Protein AF-A0A453H1D4-F1 (afdb_monomer)

InterPro domains:
  IPR045167 Hobbit [PF10344] (11-194)
  IPR045167 Hobbit [PTHR15678] (5-194)

pLDDT: mean 73.65, std 18.77, range [29.73, 96.5]

Foldseek 3Di:
DDPDCLCVVVPVDFAWPDKDKAAWDKDWFFQPPLQKIKIKIFRIKMKTKGKDKDWDQPDDPVVCVVVPDDDDDDPDPTPIKIKMKIKIKMKGFQMWMWMFGPPDDPPPPPPDPDPPPDDDPPQPPPDPTIGTFWGGWMKMKMWMWMDIDDPVDRDDIDIDIDIDIPPTDTDDDPSRVSRVVSRVCCVVPPDDDD

Secondary structure (DSSP, 8-state):
----TTTTTTSS--EEEEEEEEES-EEEEEETTTTEEEEEE-SEEEEEEEEEEEEEETTSHHHHHHS-S----------EEEEEEEEEEEEEEEEEEEEE-TTS-TTS--S------S---S---SSTT-EE-B-SEEEEEEEEEEEE--TT--PPPPEEEEEE-TT--B---HHHHHHHHHHHHHHHHPPPP-

Solvent-accessible surface area (backbone atoms only — not comparable to full-atom values): 11496 Å² total; per-residue (Å²): 134,87,81,68,69,84,58,62,63,74,71,55,80,54,54,72,77,49,76,44,80,40,76,54,49,74,45,82,41,68,16,85,86,57,65,18,26,40,35,40,36,24,65,31,34,37,40,39,36,35,37,40,79,47,77,45,68,61,63,56,75,69,43,61,74,70,54,68,92,69,95,73,96,69,95,66,86,73,52,60,34,47,38,39,37,39,37,42,37,38,41,34,36,56,28,38,37,31,34,32,54,69,88,58,65,85,82,57,74,78,88,63,82,72,78,85,77,68,99,60,90,66,83,70,63,67,55,102,58,40,46,65,34,38,69,71,29,47,40,37,40,35,43,39,39,36,44,46,47,43,99,88,44,82,52,79,64,53,72,47,79,47,77,49,51,73,90,73,58,73,59,70,54,74,67,52,46,47,22,47,50,48,36,51,49,52,65,73,68,52,76,75,84,129

Mean predicted aligned error: 13.33 Å

Organism: Aegilops tauschii subsp. strangulata (NCBI:txid200361)

Sequence (194 aa):
AVKYGMFDDLDKGGNLHFMVNVVKPQFNLHSEDANGRFLLAAASGRVMARSFHSVVHVGKEMLEQALGTSSLHIPEPQPEMTWKKADLSVILKDVQAHVAPTDVDPGAGLQWLPRILGSSEKLKRTGALLERVFMPCQMYFRYTRHKGGTADLKVKPLKELRFNSPNITATMTSRQFQVMLDVLSNLLFARLPK

Nearest PDB structures (foldseek):
  6i7s-assembly1_G  TM=1.808E-01  e=2.551E-02  Homo sapiens
  8de6-assembly1_G  TM=2.843E-01  e=2.103E-01  Homo sapiens
  4c04-assembly1_A  TM=1.795E-01  e=9.686E+00  Mus musculus

Structure (mmCIF, N/CA/C/O backbone):
data_AF-A0A453H1D4-F1
#
_entry.id   AF-A0A453H1D4-F1
#
loop_
_atom_site.group_PDB
_atom_site.id
_atom_site.type_symbol
_atom_site.label_atom_id
_atom_site.label_alt_id
_atom_site.label_comp_id
_atom_site.label_asym_id
_atom_site.label_entity_id
_atom_site.label_seq_id
_atom_site.pdbx_PDB_ins_code
_atom_site.Cartn_x
_atom_site.Cartn_y
_atom_site.Cartn_z
_atom_site.occupancy
_atom_site.B_iso_or_equiv
_atom_site.auth_seq_id
_atom_site.auth_comp_id
_atom_site.auth_asym_id
_atom_site.auth_atom_id
_atom_site.pdbx_PDB_model_num
ATOM 1 N N . ALA A 1 1 ? 16.134 -14.528 14.933 1.00 32.34 1 ALA A N 1
ATOM 2 C CA . ALA A 1 1 ? 14.954 -14.374 14.056 1.00 32.34 1 ALA A CA 1
ATOM 3 C C . ALA A 1 1 ? 14.037 -13.318 14.660 1.00 32.34 1 ALA A C 1
ATOM 5 O O . ALA A 1 1 ? 13.503 -13.543 15.738 1.00 32.34 1 ALA A O 1
ATOM 6 N N . VAL A 1 2 ? 13.918 -12.142 14.039 1.00 29.73 2 VAL A N 1
ATOM 7 C CA . VAL A 1 2 ? 13.085 -11.058 14.580 1.00 29.73 2 VAL A CA 1
ATOM 8 C C . VAL A 1 2 ? 11.633 -11.311 14.169 1.00 29.73 2 VAL A C 1
ATOM 10 O O . VAL A 1 2 ? 11.234 -11.006 13.048 1.00 29.73 2 VAL A O 1
ATOM 13 N N . LYS A 1 3 ? 10.843 -11.910 15.070 1.00 38.50 3 LYS A N 1
ATOM 14 C CA . LYS A 1 3 ? 9.375 -11.870 15.010 1.00 38.50 3 LYS A CA 1
ATOM 15 C C . LYS A 1 3 ? 8.954 -10.424 15.291 1.00 38.50 3 LYS A C 1
ATOM 17 O O . LYS A 1 3 ? 8.650 -10.071 16.424 1.00 38.50 3 LYS A O 1
ATOM 22 N N . TYR A 1 4 ? 8.978 -9.556 14.281 1.00 40.81 4 TYR A N 1
ATOM 23 C CA . TYR A 1 4 ? 8.237 -8.302 14.386 1.00 40.81 4 TYR A CA 1
ATOM 24 C C . TYR A 1 4 ? 6.760 -8.667 14.563 1.00 40.81 4 TYR A C 1
ATOM 26 O O . TYR A 1 4 ? 6.244 -9.484 13.799 1.00 40.81 4 TYR A O 1
ATOM 34 N N . GLY A 1 5 ? 6.095 -8.085 15.567 1.00 43.94 5 GLY A N 1
ATOM 35 C CA . GLY A 1 5 ? 4.686 -8.296 15.943 1.00 43.94 5 GLY A CA 1
ATOM 36 C C . GLY A 1 5 ? 3.644 -7.911 14.879 1.00 43.94 5 GLY A C 1
ATOM 37 O O . GLY A 1 5 ? 2.537 -7.506 15.209 1.00 43.94 5 GLY A O 1
ATOM 38 N N . MET A 1 6 ? 3.990 -8.033 13.598 1.00 47.19 6 MET A N 1
ATOM 39 C CA . MET A 1 6 ? 3.170 -7.773 12.417 1.00 47.19 6 MET A CA 1
ATOM 40 C C . MET A 1 6 ? 1.984 -8.741 12.302 1.00 47.19 6 MET A C 1
ATOM 42 O O . MET A 1 6 ? 0.967 -8.385 11.714 1.00 47.19 6 MET A O 1
ATOM 46 N N . PHE A 1 7 ? 2.093 -9.933 12.901 1.00 45.78 7 PHE A N 1
ATOM 47 C CA . PHE A 1 7 ? 1.017 -10.930 12.950 1.00 45.78 7 PHE A CA 1
ATOM 48 C C . PHE A 1 7 ? 0.411 -11.127 14.343 1.00 45.78 7 PHE A C 1
ATOM 50 O O . PHE A 1 7 ? -0.659 -11.708 14.452 1.00 45.78 7 PHE A O 1
ATOM 57 N N . ASP A 1 8 ? 1.027 -10.595 15.396 1.00 47.50 8 ASP A N 1
ATOM 58 C CA . ASP A 1 8 ? 0.554 -10.806 16.772 1.00 47.50 8 ASP A CA 1
ATOM 59 C C . ASP A 1 8 ? -0.802 -10.119 17.025 1.00 47.50 8 ASP A C 1
ATOM 61 O O . ASP A 1 8 ? -1.616 -10.578 17.817 1.00 47.50 8 ASP A O 1
ATOM 65 N N . ASP A 1 9 ? -1.092 -9.038 16.291 1.00 50.53 9 ASP A N 1
ATOM 66 C CA . ASP A 1 9 ? -2.384 -8.345 16.343 1.00 50.53 9 ASP A CA 1
ATOM 67 C C . ASP A 1 9 ? -3.457 -8.975 15.421 1.00 50.53 9 ASP A C 1
ATOM 69 O O . ASP A 1 9 ? -4.637 -8.637 15.549 1.00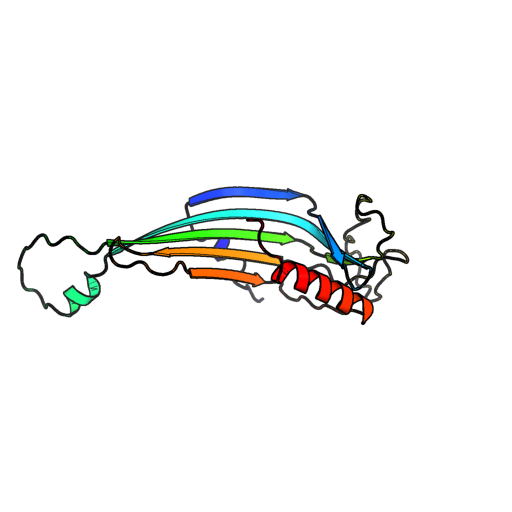 50.53 9 ASP A O 1
ATOM 73 N N . LEU A 1 10 ? -3.102 -9.904 14.518 1.00 50.97 10 LEU A N 1
ATOM 74 C CA . LEU A 1 10 ? -4.098 -10.678 13.755 1.00 50.97 10 LEU A CA 1
ATOM 75 C C . LEU A 1 10 ? -4.832 -11.681 14.647 1.00 50.97 10 LEU A C 1
ATOM 77 O O . LEU A 1 10 ? -6.000 -11.956 14.384 1.00 50.97 10 LEU A O 1
ATOM 81 N N . ASP A 1 11 ? -4.213 -12.140 15.727 1.00 50.88 11 ASP A N 1
ATOM 82 C CA . ASP A 1 11 ? -4.830 -13.091 16.657 1.00 50.88 11 ASP A CA 1
ATOM 83 C C . ASP A 1 11 ? -5.456 -12.409 17.882 1.00 50.88 11 ASP A C 1
ATOM 85 O O . ASP A 1 11 ? -6.160 -13.043 18.668 1.00 50.88 11 ASP A O 1
ATOM 89 N N . LYS A 1 12 ? -5.288 -11.087 18.028 1.00 60.50 12 LYS A N 1
ATOM 90 C CA . LYS A 1 12 ? -5.992 -10.321 19.061 1.00 60.50 12 LYS A CA 1
ATOM 91 C C . LYS A 1 12 ? -7.466 -10.215 18.696 1.00 60.50 12 LYS A C 1
ATOM 93 O O . LYS A 1 12 ? -7.842 -9.519 17.749 1.00 60.50 12 LYS A O 1
ATOM 98 N N . GLY A 1 13 ? -8.274 -10.961 19.447 1.00 69.38 13 GLY A N 1
ATOM 99 C CA . GLY A 1 13 ? -9.718 -11.068 19.290 1.00 69.38 13 GLY A CA 1
ATOM 100 C C . GLY A 1 13 ? -10.425 -9.719 19.182 1.00 69.38 13 GLY A C 1
ATOM 101 O O . GLY A 1 13 ? -9.950 -8.701 19.657 1.00 69.38 13 GLY A O 1
ATOM 102 N N . GLY A 1 14 ? -11.580 -9.720 18.537 1.00 77.38 14 GLY A N 1
ATOM 103 C CA . GLY A 1 14 ? -12.396 -8.553 18.226 1.00 77.38 14 GLY A CA 1
ATOM 104 C C . GLY A 1 14 ? -13.494 -8.999 17.270 1.00 77.38 14 GLY A C 1
ATOM 105 O O . GLY A 1 14 ? -13.372 -10.045 16.631 1.00 77.38 14 GLY A O 1
ATOM 106 N N . ASN A 1 15 ? -14.579 -8.240 17.166 1.00 89.06 15 ASN A N 1
ATOM 107 C CA . ASN A 1 15 ? -15.649 -8.592 16.244 1.00 89.06 15 ASN A CA 1
ATOM 108 C C . ASN A 1 15 ? -15.169 -8.337 14.803 1.00 89.06 15 ASN A C 1
ATOM 110 O O . ASN A 1 15 ? -14.887 -7.192 14.430 1.00 89.06 15 ASN A O 1
ATOM 114 N N . LEU A 1 16 ? -14.985 -9.415 14.035 1.00 90.06 16 LEU A N 1
ATOM 115 C CA . LEU A 1 16 ? -14.621 -9.366 12.621 1.00 90.06 16 LEU A CA 1
ATOM 116 C C . LEU A 1 16 ? -15.864 -8.999 11.811 1.00 90.06 16 LEU A C 1
ATOM 118 O O . LEU A 1 16 ? -16.810 -9.776 11.760 1.00 90.06 16 LEU A O 1
ATOM 122 N N . HIS A 1 17 ? -15.828 -7.848 11.145 1.00 93.38 17 HIS A N 1
ATOM 123 C CA . HIS A 1 17 ? -16.918 -7.418 10.264 1.00 93.38 17 HIS A CA 1
ATOM 124 C C . HIS A 1 17 ? -16.806 -8.085 8.904 1.00 93.38 17 HIS A C 1
ATOM 126 O O . HIS A 1 17 ? -17.765 -8.649 8.393 1.00 93.38 17 HIS A O 1
ATOM 132 N N . PHE A 1 18 ? -15.610 -8.033 8.318 1.00 94.44 18 PHE A N 1
ATOM 133 C CA . PHE A 1 18 ? -15.323 -8.707 7.062 1.00 94.44 18 PHE A CA 1
ATOM 134 C C . PHE A 1 18 ? -13.833 -8.983 6.896 1.00 94.44 18 PHE A C 1
ATOM 136 O O . PHE A 1 18 ? -12.966 -8.315 7.473 1.00 94.44 18 PHE A O 1
ATOM 143 N N . MET A 1 19 ? -13.552 -9.960 6.040 1.00 94.94 19 MET A N 1
ATOM 144 C CA . MET A 1 19 ? -12.223 -10.294 5.554 1.00 94.94 19 MET A CA 1
ATOM 145 C C . MET A 1 19 ? -12.312 -10.569 4.059 1.00 94.94 19 MET A C 1
ATOM 147 O O . MET A 1 19 ? -13.065 -11.440 3.632 1.00 94.94 19 MET A O 1
ATOM 151 N N . VAL A 1 20 ? -11.533 -9.837 3.271 1.00 96.50 20 VAL A N 1
ATOM 152 C CA . VAL A 1 20 ? -11.518 -9.953 1.813 1.00 96.50 20 VAL A CA 1
ATOM 153 C C . VAL A 1 20 ? -10.106 -10.290 1.365 1.00 96.50 20 VAL A C 1
ATOM 155 O O . VAL A 1 20 ? -9.155 -9.579 1.693 1.00 96.50 20 VAL A O 1
ATOM 158 N N . ASN A 1 21 ? -9.961 -11.375 0.608 1.00 95.62 21 ASN A N 1
ATOM 159 C CA . ASN A 1 21 ? -8.720 -11.656 -0.103 1.00 95.62 21 ASN A CA 1
ATOM 160 C C . ASN A 1 21 ? -8.735 -10.888 -1.427 1.00 95.62 21 ASN A C 1
ATOM 162 O O . ASN A 1 21 ? -9.713 -10.938 -2.168 1.00 95.62 21 ASN A O 1
ATOM 166 N N . VAL A 1 22 ? -7.645 -10.189 -1.719 1.00 91.81 22 VAL A N 1
ATOM 167 C CA . VAL A 1 22 ? -7.486 -9.392 -2.934 1.00 91.81 22 VAL A CA 1
ATOM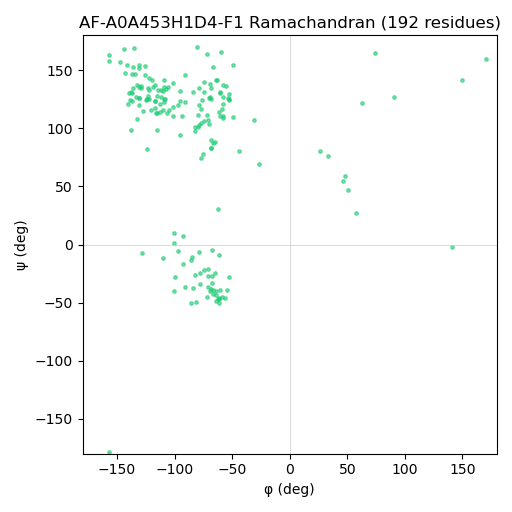 168 C C . VAL A 1 22 ? -6.482 -10.095 -3.834 1.00 91.81 22 VAL A C 1
ATOM 170 O O . VAL A 1 22 ? -5.349 -10.366 -3.431 1.00 91.81 22 VAL A O 1
ATOM 173 N N . VAL A 1 23 ? -6.897 -10.419 -5.053 1.00 89.25 23 VAL A N 1
ATOM 174 C CA . VAL A 1 23 ? -6.052 -11.121 -6.022 1.00 89.25 23 VAL A CA 1
ATOM 175 C C . VAL A 1 23 ? -5.399 -10.094 -6.931 1.00 89.25 23 VAL A C 1
ATOM 177 O O . VAL A 1 23 ? -6.098 -9.320 -7.574 1.00 89.25 23 VAL A O 1
ATOM 180 N N . LYS A 1 24 ? -4.062 -10.109 -6.987 1.00 87.56 24 LYS A N 1
ATOM 181 C CA . LYS A 1 24 ? -3.254 -9.274 -7.889 1.00 87.56 24 LYS A CA 1
ATOM 182 C C . LYS A 1 24 ? -3.682 -7.790 -7.918 1.00 87.56 24 LYS A C 1
ATOM 184 O O . LYS A 1 24 ? -3.980 -7.283 -9.001 1.00 87.56 24 LYS A O 1
ATOM 189 N N . PRO A 1 25 ? -3.750 -7.092 -6.763 1.00 89.75 25 PRO A N 1
ATOM 190 C CA . PRO A 1 25 ? -4.095 -5.674 -6.753 1.00 89.75 25 PRO A CA 1
ATOM 191 C C . PRO A 1 25 ? -3.043 -4.854 -7.502 1.00 89.75 25 PRO A C 1
ATOM 193 O O . PRO A 1 25 ? -1.843 -5.124 -7.387 1.00 89.75 25 PRO A O 1
ATOM 196 N N . GLN A 1 26 ? -3.508 -3.848 -8.240 1.00 88.19 26 GLN A N 1
ATOM 197 C CA . GLN A 1 26 ? -2.681 -2.944 -9.034 1.00 88.19 26 GLN A CA 1
ATOM 198 C C . GLN A 1 26 ? -3.171 -1.512 -8.842 1.00 88.19 26 GLN A C 1
ATOM 200 O O . GLN A 1 26 ? -4.371 -1.246 -8.894 1.00 88.19 26 GLN A O 1
ATOM 205 N N . PHE A 1 27 ? -2.231 -0.602 -8.635 1.00 88.31 27 PHE A N 1
ATOM 206 C CA . PHE A 1 27 ? -2.463 0.824 -8.496 1.00 88.31 27 PHE A CA 1
ATOM 207 C C . PHE A 1 27 ? -1.605 1.539 -9.532 1.00 88.31 27 PHE A C 1
ATOM 209 O O . PHE A 1 27 ? -0.391 1.338 -9.592 1.00 88.31 27 PHE A O 1
ATOM 216 N N . ASN A 1 28 ? -2.252 2.360 -10.351 1.00 88.44 28 ASN A N 1
ATOM 217 C CA . ASN A 1 28 ? -1.608 3.175 -11.367 1.00 88.44 28 ASN A CA 1
ATOM 218 C C . ASN A 1 28 ? -1.826 4.636 -10.993 1.00 88.44 28 ASN A C 1
ATOM 220 O O . ASN A 1 28 ? -2.963 5.103 -10.954 1.00 88.44 28 ASN A O 1
ATOM 224 N N . LEU A 1 29 ? -0.741 5.320 -10.656 1.00 89.12 29 LEU A N 1
ATOM 225 C CA . LEU A 1 29 ? -0.765 6.685 -10.161 1.00 89.12 29 LEU A CA 1
ATOM 226 C C . LEU A 1 29 ? -0.043 7.565 -11.173 1.00 89.12 29 LEU A C 1
ATOM 228 O O . LEU A 1 29 ? 1.156 7.412 -11.398 1.00 89.12 29 LEU A O 1
ATOM 232 N N . HIS A 1 30 ? -0.787 8.451 -11.823 1.00 89.31 30 HIS A N 1
ATOM 233 C CA . HIS A 1 30 ? -0.221 9.408 -12.762 1.00 89.31 30 HIS A CA 1
ATOM 234 C C . HIS A 1 30 ? 0.408 10.576 -11.998 1.00 89.31 30 HIS A C 1
ATOM 236 O O . HIS A 1 30 ? -0.180 11.083 -11.046 1.00 89.31 30 HIS A O 1
ATOM 242 N N . SER A 1 31 ? 1.611 10.960 -12.410 1.00 89.00 31 SER A N 1
ATOM 243 C CA . SER A 1 31 ? 2.269 12.191 -11.989 1.00 89.00 31 SER A CA 1
ATOM 244 C C . SER A 1 31 ? 1.901 13.292 -12.975 1.00 89.00 31 SER A C 1
ATOM 246 O O . SER A 1 31 ? 2.146 13.131 -14.175 1.00 89.00 31 SER A O 1
ATOM 248 N N . GLU A 1 32 ? 1.312 14.368 -12.461 1.00 83.56 32 GLU A N 1
ATOM 249 C CA . GLU A 1 32 ? 0.888 15.527 -13.248 1.00 83.56 32 GLU A CA 1
ATOM 250 C C . GLU A 1 32 ? 2.113 16.328 -13.711 1.00 83.56 32 GLU A C 1
ATOM 252 O O . GLU A 1 32 ? 2.235 16.639 -14.895 1.00 83.56 32 GLU A O 1
ATOM 257 N N . ASP A 1 33 ? 3.074 16.566 -12.811 1.00 85.75 33 ASP A N 1
ATOM 258 C CA . ASP A 1 33 ? 4.198 17.474 -13.065 1.00 85.75 33 ASP A CA 1
ATOM 259 C C . ASP A 1 33 ? 5.427 16.770 -13.660 1.00 85.75 33 ASP A C 1
ATOM 261 O O . ASP A 1 33 ? 6.131 17.317 -14.514 1.00 85.75 33 ASP A O 1
ATOM 265 N N . ALA A 1 34 ? 5.716 15.534 -13.240 1.00 85.88 34 ALA A N 1
ATOM 266 C CA . ALA A 1 34 ? 6.941 14.830 -13.635 1.00 85.88 34 ALA A CA 1
ATOM 267 C C . ALA A 1 34 ? 6.780 13.948 -14.889 1.00 85.88 34 ALA A C 1
ATOM 269 O O . ALA A 1 34 ? 7.708 13.212 -15.241 1.00 85.88 34 ALA A O 1
ATOM 270 N N . ASN A 1 35 ? 5.631 14.019 -15.577 1.00 84.44 35 ASN A N 1
ATOM 271 C CA . ASN A 1 35 ? 5.349 13.302 -16.828 1.00 84.44 35 ASN A CA 1
ATOM 272 C C . ASN A 1 35 ? 5.714 11.809 -16.749 1.00 84.44 35 ASN A C 1
ATOM 274 O O . ASN A 1 35 ? 6.545 11.273 -17.498 1.00 84.44 35 ASN A O 1
ATOM 278 N N . GLY A 1 36 ? 5.095 11.120 -15.794 1.00 88.44 36 GLY A N 1
ATOM 279 C CA . GLY A 1 36 ? 5.306 9.698 -15.569 1.00 88.44 36 GLY A CA 1
ATOM 280 C C . GLY A 1 36 ? 4.145 9.035 -14.846 1.00 88.44 36 GLY A C 1
ATOM 281 O O . GLY A 1 36 ? 3.124 9.650 -14.529 1.00 88.44 36 GLY A O 1
ATOM 282 N N . ARG A 1 37 ? 4.303 7.740 -14.598 1.00 88.31 37 ARG A N 1
ATOM 283 C CA . ARG A 1 37 ? 3.373 6.932 -13.814 1.00 88.31 37 ARG A CA 1
ATOM 284 C C . ARG A 1 37 ? 4.145 6.168 -12.756 1.00 88.31 37 ARG A C 1
ATOM 286 O O . ARG A 1 37 ? 5.169 5.557 -13.058 1.00 88.31 37 ARG A O 1
ATOM 293 N N . PHE A 1 38 ? 3.631 6.171 -11.537 1.00 90.19 38 PHE A N 1
ATOM 294 C CA . PHE A 1 38 ? 4.052 5.279 -10.473 1.00 90.19 38 PHE A CA 1
ATOM 295 C C . PHE A 1 38 ? 3.092 4.090 -10.414 1.00 90.19 38 PHE A C 1
ATOM 297 O O . PHE A 1 38 ? 1.884 4.241 -10.227 1.00 90.19 38 PHE A O 1
ATOM 304 N N . LEU A 1 39 ? 3.634 2.895 -10.602 1.00 89.25 39 LEU A N 1
ATOM 305 C CA . LEU A 1 39 ? 2.893 1.643 -10.632 1.00 89.25 39 LEU A CA 1
ATOM 306 C C . LEU A 1 39 ? 3.214 0.861 -9.366 1.00 89.25 39 LEU A C 1
ATOM 308 O O . LEU A 1 39 ? 4.384 0.585 -9.110 1.00 89.25 39 LEU A O 1
ATOM 312 N N . LEU A 1 40 ? 2.196 0.464 -8.608 1.00 89.94 40 LEU A N 1
ATOM 313 C CA . LEU A 1 40 ? 2.329 -0.385 -7.424 1.00 89.94 40 LEU A CA 1
ATOM 314 C C . LEU A 1 40 ? 1.461 -1.627 -7.600 1.00 89.94 40 LEU A C 1
ATOM 316 O O . LEU A 1 40 ? 0.264 -1.519 -7.854 1.00 89.94 40 LEU A O 1
ATOM 320 N N . ALA A 1 41 ? 2.035 -2.810 -7.430 1.00 90.25 41 ALA A N 1
ATOM 321 C CA . ALA A 1 41 ? 1.288 -4.059 -7.525 1.00 90.25 41 ALA A CA 1
ATOM 322 C C . ALA A 1 41 ? 1.745 -5.064 -6.478 1.00 90.25 41 ALA A C 1
ATOM 324 O O . ALA A 1 41 ? 2.889 -5.022 -6.032 1.00 90.25 41 ALA A O 1
ATOM 325 N N . ALA A 1 42 ? 0.858 -5.985 -6.109 1.00 90.88 42 ALA A N 1
ATOM 326 C CA . ALA A 1 42 ? 1.161 -7.075 -5.186 1.00 90.88 42 ALA A CA 1
ATOM 327 C C . ALA A 1 42 ? 0.701 -8.416 -5.762 1.00 90.88 42 ALA A C 1
ATOM 329 O O . ALA A 1 42 ? -0.237 -8.467 -6.559 1.00 90.88 42 ALA A O 1
ATOM 330 N N . ALA A 1 43 ? 1.328 -9.519 -5.350 1.00 88.81 43 ALA A N 1
ATOM 331 C CA . ALA A 1 43 ? 0.925 -10.853 -5.806 1.00 88.81 43 ALA A CA 1
ATOM 332 C C . ALA A 1 43 ? -0.446 -11.230 -5.239 1.00 88.81 43 ALA A C 1
ATOM 334 O O . ALA A 1 43 ? -1.285 -11.835 -5.910 1.00 88.81 43 ALA A O 1
ATOM 335 N N . SER A 1 44 ? -0.674 -10.847 -3.988 1.00 89.56 44 SER A N 1
ATOM 336 C CA . SER A 1 44 ? -1.936 -11.017 -3.284 1.00 89.56 44 SER A CA 1
ATOM 337 C C . SER A 1 44 ? -2.037 -10.018 -2.142 1.00 89.56 44 SER A C 1
ATOM 339 O O . SER A 1 44 ? -1.039 -9.442 -1.699 1.00 89.56 44 SER A O 1
ATOM 341 N N . GLY A 1 45 ? -3.252 -9.836 -1.650 1.00 93.19 45 GLY A N 1
ATOM 342 C CA . GLY A 1 45 ? -3.520 -9.048 -0.469 1.00 93.19 45 GLY A CA 1
ATOM 343 C C . GLY A 1 45 ? -4.646 -9.619 0.375 1.00 93.19 45 GLY A C 1
ATOM 344 O O . GLY A 1 45 ? -5.392 -10.504 -0.047 1.00 93.19 45 GLY A O 1
ATOM 345 N N . ARG A 1 46 ? -4.777 -9.081 1.582 1.00 95.50 46 ARG A N 1
ATOM 346 C CA . ARG A 1 46 ? -5.897 -9.328 2.484 1.00 95.50 46 ARG A CA 1
ATOM 347 C C . ARG A 1 46 ? -6.291 -8.026 3.159 1.00 95.50 46 ARG A C 1
ATOM 349 O O . ARG A 1 46 ? -5.432 -7.346 3.712 1.00 95.50 46 ARG A O 1
ATOM 356 N N . VAL A 1 47 ? -7.581 -7.717 3.130 1.00 95.56 47 VAL A N 1
ATOM 357 C CA . VAL A 1 47 ? -8.193 -6.576 3.813 1.00 95.56 47 VAL A CA 1
ATOM 358 C C . VAL A 1 47 ? -9.077 -7.107 4.931 1.00 95.56 47 VAL A C 1
ATOM 360 O O . VAL A 1 47 ? -9.849 -8.042 4.720 1.00 95.56 47 VAL A O 1
ATOM 363 N N . MET A 1 48 ? -8.965 -6.529 6.120 1.00 94.94 48 MET A N 1
ATOM 364 C CA . MET A 1 48 ? -9.717 -6.946 7.300 1.00 94.94 48 MET A CA 1
ATOM 365 C C . MET A 1 48 ? -10.245 -5.742 8.059 1.00 94.94 48 MET A C 1
ATOM 367 O O . MET A 1 48 ? -9.477 -4.841 8.397 1.00 94.94 48 MET A O 1
ATOM 371 N N . ALA A 1 49 ? -11.535 -5.777 8.384 1.00 94.00 49 ALA A N 1
ATOM 372 C CA . ALA A 1 49 ? -12.174 -4.803 9.256 1.00 94.00 49 ALA A CA 1
ATOM 373 C C . ALA A 1 49 ? -12.595 -5.459 10.572 1.00 94.00 49 ALA A C 1
ATOM 375 O O . ALA A 1 49 ? -13.303 -6.471 10.584 1.00 94.00 49 ALA A O 1
ATOM 376 N N . ARG A 1 50 ? -12.171 -4.872 11.690 1.00 92.50 50 ARG A N 1
ATOM 377 C CA . ARG A 1 50 ? -12.466 -5.345 13.045 1.00 92.50 50 ARG A CA 1
ATOM 378 C C . ARG A 1 50 ? -12.964 -4.210 13.921 1.00 92.50 50 ARG A C 1
ATOM 380 O O . ARG A 1 50 ? -12.574 -3.056 13.751 1.00 92.50 50 ARG A O 1
ATOM 387 N N . SER A 1 51 ? -13.783 -4.548 14.906 1.00 90.19 51 SER A N 1
ATOM 388 C CA . SER A 1 51 ? -14.088 -3.647 16.012 1.00 90.19 51 SER A CA 1
ATOM 389 C C . SER A 1 51 ? -13.821 -4.300 17.353 1.00 90.19 51 SER A C 1
ATOM 391 O O . SER A 1 51 ? -14.088 -5.482 17.550 1.00 90.19 51 SER A O 1
ATOM 393 N N . PHE A 1 52 ? -13.376 -3.491 18.298 1.00 87.00 52 PHE A N 1
ATOM 394 C CA . PHE A 1 52 ? -13.134 -3.874 19.674 1.00 87.00 52 PHE A CA 1
ATOM 395 C C . PHE A 1 52 ? -13.989 -2.964 20.548 1.00 87.00 52 PHE A C 1
ATOM 397 O O . PHE A 1 52 ? -14.032 -1.747 20.334 1.00 87.00 52 PHE A O 1
ATOM 404 N N . HIS A 1 53 ? -14.685 -3.559 21.505 1.00 82.31 53 HIS A N 1
ATOM 405 C CA . HIS A 1 53 ? -15.545 -2.855 22.441 1.00 82.31 53 HIS A CA 1
ATOM 406 C C . HIS A 1 53 ? -15.089 -3.207 23.850 1.00 82.31 53 HIS A C 1
ATOM 408 O O . HIS A 1 53 ? -14.958 -4.384 24.173 1.00 82.31 53 HIS A O 1
ATOM 414 N N . SER A 1 54 ? -14.799 -2.187 24.648 1.00 71.94 54 SER A N 1
ATOM 415 C CA . SER A 1 54 ? -14.463 -2.326 26.059 1.00 71.94 54 SER A CA 1
ATOM 416 C C . SER A 1 54 ? -15.273 -1.310 26.851 1.00 71.94 54 SER A C 1
ATOM 418 O O . SER A 1 54 ? -15.416 -0.165 26.415 1.00 71.94 54 SER A O 1
ATOM 420 N N . VAL A 1 55 ? -15.813 -1.728 27.990 1.00 66.75 55 VAL A N 1
ATOM 421 C CA . VAL A 1 55 ? -16.479 -0.850 28.954 1.00 66.75 55 VAL A CA 1
ATOM 422 C C . VAL A 1 55 ? -15.529 -0.711 30.135 1.00 66.75 55 VAL A C 1
ATOM 424 O O . VAL A 1 55 ? -15.223 -1.691 30.810 1.00 66.75 55 VAL A O 1
ATOM 427 N N . VAL A 1 56 ? -15.006 0.494 30.337 1.00 63.72 56 VAL A N 1
ATOM 428 C CA . VAL A 1 56 ? -14.123 0.820 31.457 1.00 63.72 56 VAL A CA 1
ATOM 429 C C . VAL A 1 56 ? -14.961 1.541 32.500 1.00 63.72 56 VAL A C 1
ATOM 431 O O . VAL A 1 56 ? -15.501 2.610 32.228 1.00 63.72 56 VAL A O 1
ATOM 434 N N . HIS A 1 57 ? -15.066 0.965 33.692 1.00 60.84 57 HIS A N 1
ATOM 435 C CA . HIS A 1 57 ? -15.743 1.602 34.816 1.00 60.84 57 HIS A CA 1
ATOM 436 C C . HIS A 1 57 ? -14.749 2.565 35.469 1.00 60.84 57 HIS A C 1
ATOM 438 O O . HIS A 1 57 ? -13.830 2.141 36.174 1.00 60.84 57 HIS A O 1
ATOM 444 N N . VAL A 1 58 ? -14.878 3.860 35.182 1.00 59.09 58 VAL A N 1
ATOM 445 C CA . VAL A 1 58 ? -14.013 4.885 35.772 1.00 59.09 58 VAL A CA 1
ATOM 446 C C . VAL A 1 58 ? -14.534 5.147 37.180 1.00 59.09 58 VAL A C 1
ATOM 448 O O . VAL A 1 58 ? -15.555 5.803 37.346 1.00 59.09 58 VAL A O 1
ATOM 451 N N . GLY A 1 59 ? -13.854 4.609 38.194 1.00 56.28 59 GLY A N 1
ATOM 452 C CA . GLY A 1 59 ? -14.156 4.946 39.589 1.00 56.28 59 GLY A CA 1
ATOM 453 C C . GLY A 1 59 ? -14.099 3.815 40.610 1.00 56.28 59 GLY A C 1
ATOM 454 O O . GLY A 1 59 ? -14.273 4.104 41.783 1.00 56.28 59 GLY A O 1
ATOM 455 N N . LYS A 1 60 ? -13.831 2.556 40.240 1.00 50.06 60 LYS A N 1
ATOM 456 C CA . LYS A 1 60 ? -13.713 1.488 41.252 1.00 50.06 60 LYS A CA 1
ATOM 457 C C . LYS A 1 60 ? -12.300 1.388 41.840 1.00 50.06 60 LYS A C 1
ATOM 459 O O . LYS A 1 60 ? -12.128 1.479 43.046 1.00 50.06 60 LYS A O 1
ATOM 464 N N . GLU A 1 61 ? -11.274 1.321 40.994 1.00 51.91 61 GLU A N 1
ATOM 465 C CA . GLU A 1 61 ? -9.903 1.028 41.449 1.00 51.91 61 GLU A CA 1
ATOM 466 C C . GLU A 1 61 ? -9.249 2.177 42.238 1.00 51.91 61 GLU A C 1
ATOM 468 O O . GLU A 1 61 ? -8.548 1.933 43.217 1.00 51.91 61 GLU A O 1
ATOM 473 N N . MET A 1 62 ? -9.514 3.436 41.865 1.00 47.38 62 MET A N 1
ATOM 474 C CA . MET A 1 62 ? -8.968 4.602 42.580 1.00 47.38 62 MET A CA 1
ATOM 475 C C . MET A 1 62 ? -9.768 4.977 43.830 1.00 47.38 62 MET A C 1
ATOM 477 O O . MET A 1 62 ? -9.209 5.551 44.760 1.00 47.38 62 MET A O 1
ATOM 481 N N . LEU A 1 63 ? -11.060 4.639 43.873 1.00 49.53 63 LEU A N 1
ATOM 482 C CA . LEU A 1 63 ? -11.920 4.927 45.017 1.00 49.53 63 LEU A CA 1
ATOM 483 C C . LEU A 1 63 ? -11.779 3.845 46.102 1.00 49.53 63 LEU A C 1
ATOM 485 O O . LEU A 1 63 ? -11.718 4.180 47.280 1.00 49.53 63 LEU A O 1
ATOM 489 N N . GLU A 1 64 ? -11.617 2.569 45.728 1.00 53.03 64 GLU A N 1
ATOM 490 C CA . GLU A 1 64 ? -11.358 1.470 46.674 1.00 53.03 64 GLU A CA 1
ATOM 491 C C . GLU A 1 64 ? -9.980 1.579 47.350 1.00 53.03 64 GLU A C 1
ATOM 493 O O . GLU A 1 64 ? -9.858 1.251 48.530 1.00 53.03 64 GLU A O 1
ATOM 498 N N . GLN A 1 65 ? -8.958 2.100 46.654 1.00 50.81 65 GLN A N 1
ATOM 499 C CA . GLN A 1 65 ? -7.648 2.388 47.261 1.00 50.81 65 GLN A CA 1
ATOM 500 C C . GLN A 1 65 ? -7.645 3.638 48.160 1.00 50.81 65 GLN A C 1
ATOM 502 O O . GLN A 1 65 ? -6.779 3.744 49.027 1.00 50.81 65 GLN A O 1
ATOM 507 N N . ALA A 1 66 ? -8.596 4.565 47.991 1.00 47.19 66 ALA A N 1
ATOM 508 C CA . ALA A 1 66 ? -8.661 5.818 48.752 1.00 47.19 66 ALA A CA 1
ATOM 509 C C . ALA A 1 66 ? -9.666 5.800 49.923 1.00 47.19 66 ALA A C 1
ATOM 511 O O . ALA A 1 66 ? -9.456 6.515 50.900 1.00 47.19 66 ALA A O 1
ATOM 512 N N . LEU A 1 67 ? -10.742 5.003 49.855 1.00 52.41 67 LEU A N 1
ATOM 513 C CA . LEU A 1 67 ? -11.854 5.031 50.825 1.00 52.41 67 LEU A CA 1
ATOM 514 C C . LEU A 1 67 ? -11.838 3.939 51.901 1.00 52.41 67 LEU A C 1
ATOM 516 O O . LEU A 1 67 ? -12.836 3.817 52.603 1.00 52.41 67 LEU A O 1
ATOM 520 N N . GLY A 1 68 ? -10.754 3.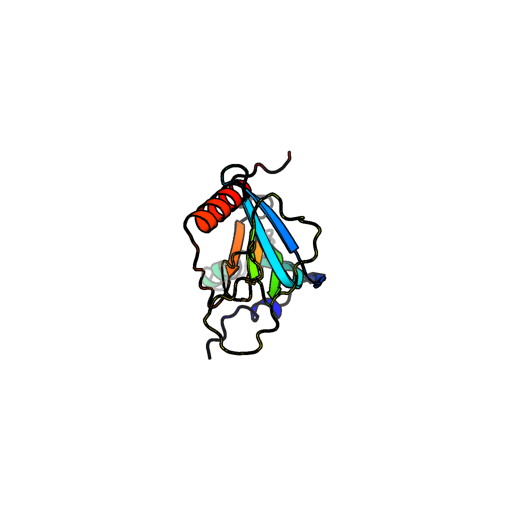165 52.044 1.00 48.75 68 GLY A N 1
ATOM 521 C CA . GLY A 1 68 ? -10.513 2.257 53.179 1.00 48.75 68 GLY A CA 1
ATOM 522 C C . GLY A 1 68 ? -11.778 1.745 53.883 1.00 48.75 68 GLY A C 1
ATOM 523 O O . GLY A 1 68 ? -12.176 2.304 54.898 1.00 48.75 68 GLY A O 1
ATOM 524 N N . THR A 1 69 ? -12.433 0.727 53.314 1.00 51.16 69 THR A N 1
ATOM 525 C CA . THR A 1 69 ? -13.555 -0.026 53.917 1.00 51.16 69 THR A CA 1
ATOM 526 C C . THR A 1 69 ? -14.489 0.793 54.822 1.00 51.16 69 THR A C 1
ATOM 528 O O . THR A 1 69 ? -14.457 0.655 56.043 1.00 51.16 69 THR A O 1
ATOM 531 N N . SER A 1 70 ? -15.374 1.609 54.253 1.00 44.78 70 SER A N 1
ATOM 532 C CA . SER A 1 70 ? -16.548 2.076 54.998 1.00 44.78 70 SER A CA 1
ATOM 533 C C . SER A 1 70 ? -17.789 2.119 54.110 1.00 44.78 70 SER A C 1
ATOM 535 O O . SER A 1 70 ? -17.835 2.730 53.047 1.00 44.78 70 SER A O 1
ATOM 537 N N . SER A 1 71 ? -18.784 1.350 54.541 1.00 48.81 71 SER A N 1
ATOM 538 C CA . SER A 1 71 ? -20.037 1.058 53.859 1.00 48.81 71 SER A CA 1
ATOM 539 C C . SER A 1 71 ? -20.992 2.250 53.896 1.00 48.81 71 SER A C 1
ATOM 541 O O . SER A 1 71 ? -21.633 2.492 54.918 1.00 48.81 71 SER A O 1
ATOM 543 N N . LEU A 1 72 ? -21.153 2.942 52.769 1.00 43.94 72 LEU A N 1
ATOM 544 C CA . LEU A 1 72 ? -22.294 3.820 52.513 1.00 43.94 72 LEU A CA 1
ATOM 545 C C . LEU A 1 72 ? -22.848 3.513 51.118 1.00 43.94 72 LEU A C 1
ATOM 547 O O . LEU A 1 72 ? -22.228 3.804 50.100 1.00 43.94 72 LEU A O 1
ATOM 551 N N . HIS A 1 73 ? -24.017 2.871 51.087 1.00 46.94 73 HIS A N 1
ATOM 552 C CA . HIS A 1 73 ? -24.768 2.603 49.864 1.00 46.94 73 HIS A CA 1
ATOM 553 C C . HIS A 1 73 ? -25.522 3.870 49.442 1.00 46.94 73 HIS A C 1
ATOM 555 O O . HIS A 1 73 ? -26.591 4.169 49.971 1.00 46.94 73 HIS A O 1
ATOM 561 N N . ILE A 1 74 ? -24.981 4.583 48.457 1.00 46.06 74 ILE A N 1
ATOM 562 C CA . ILE A 1 74 ? -25.728 5.523 47.614 1.00 46.06 74 ILE A CA 1
ATOM 563 C C . ILE A 1 74 ? -25.640 4.965 46.185 1.00 46.06 74 ILE A C 1
ATOM 565 O O . ILE A 1 74 ? -24.528 4.723 45.714 1.00 46.06 74 ILE A O 1
ATOM 569 N N . PRO A 1 75 ? -26.757 4.701 45.482 1.00 46.19 75 PRO A N 1
ATOM 570 C CA . PRO A 1 75 ? -26.714 4.300 44.081 1.00 46.19 75 PRO A CA 1
ATOM 571 C C . PRO A 1 75 ? -26.455 5.539 43.212 1.00 46.19 75 PRO A C 1
ATOM 573 O O . PRO A 1 75 ? -27.365 6.073 42.584 1.00 46.19 75 PRO A O 1
ATOM 576 N N . GLU A 1 76 ? -25.217 6.034 43.207 1.00 50.12 76 GLU A N 1
ATOM 577 C CA . GLU A 1 76 ? -24.784 7.010 42.206 1.00 50.12 76 GLU A CA 1
ATOM 578 C C . GLU A 1 76 ? -24.576 6.312 40.851 1.00 50.12 76 GLU A C 1
ATOM 580 O O . GLU A 1 76 ? -24.066 5.185 40.810 1.00 50.12 76 GLU A O 1
ATOM 585 N N . PRO A 1 77 ? -24.970 6.943 39.727 1.00 55.09 77 PRO A N 1
ATOM 586 C CA . PRO A 1 77 ? -24.709 6.410 38.398 1.00 55.09 77 PRO A CA 1
ATOM 587 C C . PRO A 1 77 ? -23.195 6.299 38.198 1.00 55.09 77 PRO A C 1
ATOM 589 O O . PRO A 1 77 ? -22.483 7.298 38.117 1.00 55.09 77 PRO A O 1
ATOM 592 N N . GLN A 1 78 ? -22.699 5.064 38.146 1.00 53.97 78 GLN A N 1
ATOM 593 C CA . GLN A 1 78 ? -21.284 4.787 37.937 1.00 53.97 78 GLN A CA 1
ATOM 594 C C . GLN A 1 78 ? -20.846 5.366 36.581 1.00 53.97 78 GLN A C 1
ATOM 596 O O . GLN A 1 78 ? -21.517 5.113 35.575 1.00 53.97 78 GLN A O 1
ATOM 601 N N . PRO A 1 79 ? -19.733 6.119 36.504 1.00 58.62 79 PRO A N 1
ATOM 602 C CA . PRO A 1 79 ? -19.222 6.613 35.233 1.00 58.62 79 PRO A CA 1
ATOM 603 C C . PRO A 1 79 ? -18.690 5.450 34.378 1.00 58.62 79 PRO A C 1
ATOM 605 O O . PRO A 1 79 ? -17.519 5.068 34.437 1.00 58.62 79 PRO A O 1
ATOM 608 N N . GLU A 1 80 ? -19.558 4.857 33.562 1.00 61.69 80 GLU A N 1
ATOM 609 C CA . GLU A 1 80 ? -19.168 3.869 32.559 1.00 61.69 80 GLU A CA 1
ATOM 610 C C . GLU A 1 80 ? -18.601 4.572 31.323 1.00 61.69 80 GLU A C 1
ATOM 612 O O . GLU A 1 80 ? -19.318 5.214 30.553 1.00 61.69 80 GLU A O 1
ATOM 617 N N . MET A 1 81 ? -17.301 4.423 31.077 1.00 63.31 81 MET A N 1
ATOM 618 C CA . MET A 1 81 ? -16.690 4.877 29.837 1.00 63.31 81 MET A CA 1
ATOM 619 C C . MET A 1 81 ? -16.655 3.742 28.817 1.00 63.31 81 MET A C 1
ATOM 621 O O . MET A 1 81 ? -15.880 2.792 28.907 1.00 63.31 81 MET A O 1
ATOM 625 N N . THR A 1 82 ? -17.461 3.880 27.769 1.00 69.06 82 THR A N 1
ATOM 626 C CA . THR A 1 82 ? -17.396 2.988 26.612 1.00 69.06 82 THR A CA 1
ATOM 627 C C . THR A 1 82 ? -16.231 3.373 25.696 1.00 69.06 82 THR A C 1
ATOM 629 O O . THR A 1 82 ? -16.211 4.459 25.111 1.00 69.06 82 THR A O 1
ATOM 632 N N . TRP A 1 83 ? -15.292 2.450 25.489 1.00 70.69 83 TRP A N 1
ATOM 633 C CA . TRP A 1 83 ? -14.209 2.555 24.515 1.00 70.69 83 TRP A CA 1
ATOM 634 C C . TRP A 1 83 ? -14.484 1.657 23.30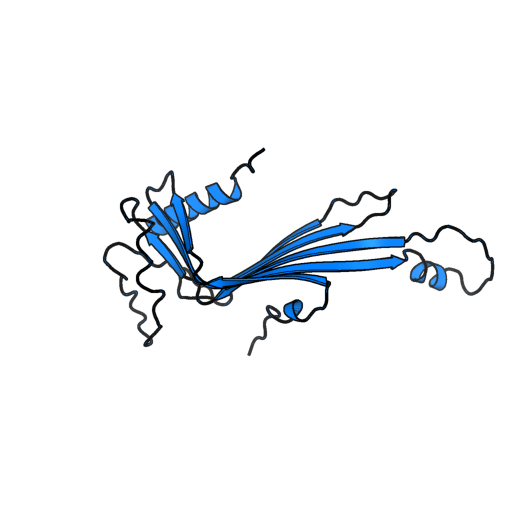3 1.00 70.69 83 TRP A C 1
ATOM 636 O O . TRP A 1 83 ? -14.532 0.429 23.394 1.00 70.69 83 TRP A O 1
ATOM 646 N N . LYS A 1 84 ? -14.661 2.269 22.129 1.00 82.44 84 LYS A N 1
ATOM 647 C CA . LYS A 1 84 ? -14.838 1.583 20.841 1.00 82.44 84 LYS A CA 1
ATOM 648 C C . LYS A 1 84 ? -13.628 1.846 19.950 1.00 82.44 84 LYS A C 1
ATOM 650 O O . LYS A 1 84 ? -13.350 2.990 19.593 1.00 82.44 84 LYS A O 1
ATOM 655 N N . LYS A 1 85 ? -12.938 0.793 19.524 1.00 86.25 85 LYS A N 1
ATOM 656 C CA . LYS A 1 85 ? -11.871 0.855 18.514 1.00 86.25 85 LYS A CA 1
ATOM 657 C C . LYS A 1 85 ? -12.372 0.198 17.234 1.00 86.25 85 LYS A C 1
ATOM 659 O O . LYS A 1 85 ? -12.784 -0.954 17.268 1.00 86.25 85 LYS A O 1
ATOM 664 N N . ALA A 1 86 ? -12.319 0.913 16.118 1.00 89.69 86 ALA A N 1
ATOM 665 C CA . ALA A 1 86 ? -12.456 0.341 14.782 1.00 89.69 86 ALA A CA 1
ATOM 666 C C . ALA A 1 86 ? -11.066 0.219 14.152 1.00 89.69 86 ALA A C 1
ATOM 668 O O . ALA A 1 86 ? -10.237 1.115 14.317 1.00 89.69 86 ALA A O 1
ATOM 669 N N . ASP A 1 87 ? -10.815 -0.881 13.461 1.00 91.88 87 ASP A N 1
ATOM 670 C CA . ASP A 1 87 ? -9.529 -1.213 12.862 1.00 91.88 87 ASP A CA 1
ATOM 671 C C . ASP A 1 87 ? -9.737 -1.695 11.425 1.00 91.88 87 ASP A C 1
ATOM 673 O O . ASP A 1 87 ? -10.533 -2.604 11.183 1.00 91.88 87 ASP A O 1
ATOM 677 N N . LEU A 1 88 ? -9.032 -1.074 10.485 1.00 93.69 88 LEU A N 1
ATOM 678 C CA . LEU A 1 88 ? -8.928 -1.502 9.098 1.00 93.69 88 LEU A CA 1
ATOM 679 C C . LEU A 1 88 ? -7.467 -1.854 8.832 1.00 93.69 88 LEU A C 1
ATOM 681 O O . LEU A 1 88 ? -6.598 -0.986 8.887 1.00 93.69 88 LEU A O 1
ATOM 685 N N . SER A 1 89 ? -7.202 -3.113 8.508 1.00 94.12 89 SER A N 1
ATOM 686 C CA . SER A 1 89 ? -5.857 -3.593 8.200 1.00 94.12 89 SER A CA 1
ATOM 687 C C . SER A 1 89 ? -5.776 -4.154 6.787 1.00 94.12 89 SER A C 1
ATOM 689 O O . SER A 1 89 ? -6.708 -4.796 6.299 1.00 94.12 89 SER A O 1
ATOM 691 N N . VAL A 1 90 ? -4.652 -3.892 6.127 1.00 95.31 90 VAL A N 1
ATOM 692 C CA . VAL A 1 90 ? -4.338 -4.370 4.783 1.00 95.31 90 VAL A CA 1
ATOM 693 C C . VAL A 1 90 ? -2.950 -4.984 4.806 1.00 95.31 90 VAL A C 1
ATOM 695 O O . VAL A 1 90 ? -1.985 -4.342 5.214 1.00 95.31 90 VAL A O 1
ATOM 698 N N . ILE A 1 91 ? -2.848 -6.227 4.352 1.00 95.38 91 ILE A N 1
ATOM 699 C CA . ILE A 1 91 ? -1.576 -6.919 4.152 1.00 95.38 91 ILE A CA 1
ATOM 700 C C . ILE A 1 91 ? -1.428 -7.179 2.666 1.00 95.38 91 ILE A C 1
ATOM 702 O O . ILE A 1 91 ? -2.325 -7.761 2.059 1.00 95.38 91 ILE A O 1
ATOM 706 N N . LEU A 1 92 ? -0.297 -6.784 2.095 1.00 94.44 92 LEU A N 1
ATOM 707 C CA . LEU A 1 92 ? 0.066 -7.048 0.710 1.00 94.44 92 LEU A CA 1
ATOM 708 C C . LEU A 1 92 ? 1.354 -7.876 0.667 1.00 94.44 9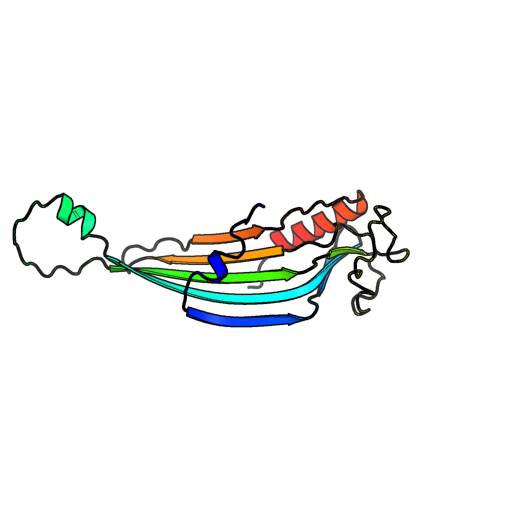2 LEU A C 1
ATOM 710 O O . LEU A 1 92 ? 2.308 -7.602 1.402 1.00 94.44 92 LEU A O 1
ATOM 714 N N . LYS A 1 93 ? 1.370 -8.897 -0.191 1.00 91.69 93 LYS A N 1
ATOM 715 C CA . LYS A 1 93 ? 2.499 -9.818 -0.374 1.00 91.69 93 LYS A CA 1
ATOM 716 C C . LYS A 1 93 ? 3.181 -9.592 -1.715 1.00 91.69 93 LYS A C 1
ATOM 718 O O . LYS A 1 93 ? 2.502 -9.381 -2.719 1.00 91.69 93 LYS A O 1
ATOM 723 N N . 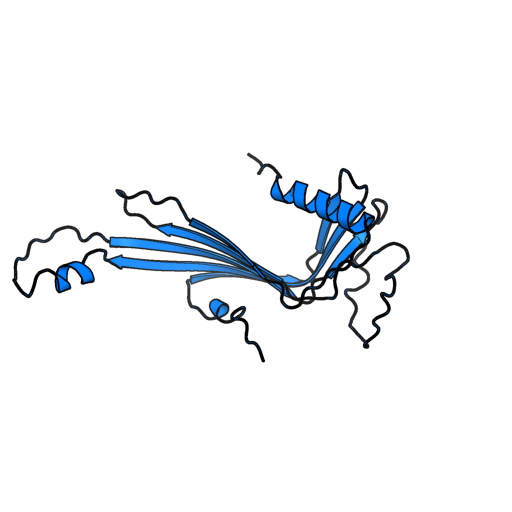ASP A 1 94 ? 4.507 -9.699 -1.710 1.00 89.62 94 ASP A N 1
ATOM 724 C CA . ASP A 1 94 ? 5.373 -9.531 -2.882 1.00 89.62 94 ASP A CA 1
ATOM 725 C C . ASP A 1 94 ? 5.073 -8.234 -3.642 1.00 89.62 94 ASP A C 1
ATOM 727 O O . ASP A 1 94 ? 4.897 -8.223 -4.860 1.00 89.62 94 ASP A O 1
ATOM 731 N N . VAL A 1 95 ? 4.961 -7.140 -2.892 1.00 90.88 95 VAL A N 1
ATOM 732 C CA . VAL A 1 95 ? 4.697 -5.807 -3.420 1.00 90.88 95 VAL A CA 1
ATOM 733 C C . VAL A 1 95 ? 5.897 -5.323 -4.205 1.00 90.88 95 VAL A C 1
ATOM 735 O O . VAL A 1 95 ? 7.029 -5.423 -3.738 1.00 90.88 95 VAL A O 1
ATOM 738 N N . GLN A 1 96 ? 5.645 -4.757 -5.376 1.00 88.44 96 GLN A N 1
ATOM 739 C CA . GLN A 1 96 ? 6.654 -4.134 -6.215 1.00 88.44 96 GLN A CA 1
ATOM 740 C C . GLN A 1 96 ? 6.158 -2.794 -6.717 1.00 88.44 96 GLN A C 1
ATOM 742 O O . GLN A 1 96 ? 4.969 -2.635 -7.006 1.00 88.44 96 GLN A O 1
ATOM 747 N N . ALA A 1 97 ? 7.096 -1.865 -6.876 1.00 89.44 97 ALA A N 1
ATOM 748 C CA . ALA A 1 97 ? 6.840 -0.597 -7.527 1.00 89.44 97 ALA A CA 1
ATOM 749 C C . ALA A 1 97 ? 7.758 -0.374 -8.724 1.00 89.44 97 ALA A C 1
ATOM 751 O O . ALA A 1 97 ? 8.942 -0.731 -8.701 1.00 89.44 97 ALA A O 1
ATOM 752 N N . HIS A 1 98 ? 7.193 0.249 -9.751 1.00 86.75 98 HIS A N 1
ATOM 753 C CA . HIS A 1 98 ? 7.880 0.634 -10.974 1.00 86.75 98 HIS A CA 1
ATOM 754 C C . HIS A 1 98 ? 7.474 2.051 -11.367 1.00 86.75 98 HIS A C 1
ATOM 756 O O . HIS A 1 98 ? 6.367 2.496 -11.070 1.00 86.75 98 HIS A O 1
ATOM 762 N N . VAL A 1 99 ? 8.360 2.740 -12.071 1.00 88.31 99 VAL A N 1
ATOM 763 C CA . VAL A 1 99 ? 8.040 3.978 -12.775 1.00 88.31 99 VAL A CA 1
ATOM 764 C C . VAL A 1 99 ? 7.973 3.680 -14.263 1.00 88.31 99 VAL A C 1
ATOM 766 O O . VAL A 1 99 ? 8.834 2.980 -14.798 1.00 88.31 99 VAL A O 1
ATOM 769 N N . ALA A 1 100 ? 6.943 4.214 -14.907 1.00 86.56 100 ALA A N 1
ATOM 770 C CA . ALA A 1 100 ? 6.706 4.092 -16.334 1.00 86.56 100 ALA A CA 1
ATOM 771 C C . ALA A 1 100 ? 6.543 5.481 -16.980 1.00 86.56 100 ALA A C 1
ATOM 773 O O . ALA A 1 100 ? 6.136 6.439 -16.312 1.00 86.56 100 ALA A O 1
ATOM 774 N N . PRO A 1 101 ? 6.857 5.621 -18.272 1.00 83.88 101 PRO A N 1
ATOM 775 C CA . PRO A 1 101 ? 6.388 6.723 -19.108 1.00 83.88 101 PRO A CA 1
ATOM 776 C C . PRO A 1 101 ? 4.851 6.800 -19.206 1.00 83.88 101 PRO A C 1
ATOM 778 O O . PRO A 1 101 ? 4.137 5.879 -18.802 1.00 83.88 101 PRO A O 1
ATOM 781 N N . THR A 1 102 ? 4.327 7.922 -19.700 1.00 81.81 102 THR A N 1
ATOM 782 C CA . THR A 1 102 ? 2.878 8.198 -19.760 1.00 81.81 102 THR A CA 1
ATOM 783 C C . THR A 1 102 ? 2.156 7.488 -20.905 1.00 81.81 102 THR A C 1
ATOM 785 O O . THR A 1 102 ? 0.960 7.221 -20.769 1.00 81.81 102 THR A O 1
ATOM 788 N N . ASP A 1 103 ? 2.881 7.150 -21.972 1.00 77.62 103 ASP A N 1
ATOM 789 C CA . ASP A 1 103 ? 2.445 6.437 -23.181 1.00 77.62 103 ASP A CA 1
ATOM 790 C C . ASP A 1 103 ? 2.320 4.915 -22.992 1.00 77.62 103 ASP A C 1
ATOM 792 O O . ASP A 1 103 ? 1.809 4.218 -23.866 1.00 77.62 103 ASP A O 1
ATOM 796 N N . VAL A 1 104 ? 2.733 4.390 -21.834 1.00 72.12 104 VAL A N 1
ATOM 797 C CA . VAL A 1 104 ? 2.508 2.989 -21.461 1.00 72.12 104 VAL A CA 1
ATOM 798 C C . VAL A 1 104 ? 1.022 2.758 -21.169 1.00 72.12 104 VAL A C 1
ATOM 800 O O . VAL A 1 104 ? 0.439 3.433 -20.315 1.00 72.12 104 VAL A O 1
ATOM 803 N N . ASP A 1 105 ? 0.430 1.767 -21.846 1.00 73.25 105 ASP A N 1
ATOM 804 C CA . ASP A 1 105 ? -0.956 1.343 -21.631 1.00 73.25 105 ASP A CA 1
ATOM 805 C C . ASP A 1 105 ? -1.170 0.893 -20.170 1.00 73.25 105 ASP A C 1
ATOM 807 O O . ASP A 1 105 ? -0.562 -0.087 -19.730 1.00 73.25 105 ASP A O 1
ATOM 811 N N . PRO A 1 106 ? -2.032 1.580 -19.396 1.00 64.31 106 PRO A N 1
ATOM 812 C CA . PRO A 1 106 ? -2.317 1.215 -18.014 1.00 64.31 106 PRO A CA 1
ATOM 813 C C . PRO A 1 106 ? -3.148 -0.069 -17.879 1.00 64.31 106 PRO A C 1
ATOM 815 O O . PRO A 1 106 ? -3.155 -0.659 -16.798 1.00 64.31 106 PRO A O 1
ATOM 818 N N . GLY A 1 107 ? -3.869 -0.470 -18.932 1.00 63.12 107 GLY A N 1
ATOM 819 C CA . GLY A 1 107 ? -4.662 -1.698 -18.996 1.00 63.12 107 GLY A CA 1
ATOM 820 C C . GLY A 1 107 ? -3.851 -2.919 -19.429 1.00 63.12 107 GLY A C 1
ATOM 821 O O . GLY A 1 107 ? -4.305 -4.052 -19.239 1.00 63.12 107 GLY A O 1
ATOM 822 N N . ALA A 1 108 ? -2.637 -2.711 -19.950 1.00 65.81 108 ALA A N 1
ATOM 823 C CA . ALA A 1 108 ? -1.709 -3.789 -20.227 1.00 65.81 108 ALA A CA 1
ATOM 824 C C . ALA A 1 108 ? -1.373 -4.489 -18.908 1.00 65.81 108 ALA A C 1
ATOM 826 O O . ALA A 1 108 ? -0.778 -3.909 -1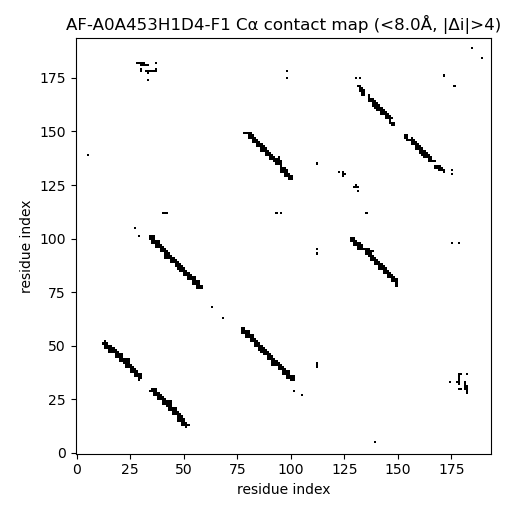7.998 1.00 65.81 108 ALA A O 1
ATOM 827 N N . GLY A 1 109 ? -1.784 -5.754 -18.788 1.00 58.34 109 GLY A N 1
ATOM 828 C CA . GLY A 1 109 ? -1.493 -6.545 -17.601 1.00 58.34 109 GLY A CA 1
ATOM 829 C C . GLY A 1 109 ? 0.006 -6.518 -17.325 1.00 58.34 109 GLY A C 1
ATOM 830 O O . GLY A 1 109 ? 0.794 -6.840 -18.215 1.00 58.34 109 GLY A O 1
ATOM 831 N N . LEU A 1 110 ? 0.399 -6.129 -16.106 1.00 59.53 110 LEU A N 1
ATOM 832 C CA . LEU A 1 110 ? 1.798 -6.119 -15.686 1.00 59.53 110 LEU A CA 1
ATOM 833 C C . LEU A 1 110 ? 2.428 -7.470 -16.042 1.00 59.53 110 LEU A C 1
ATOM 835 O O . LEU A 1 110 ? 2.084 -8.497 -15.444 1.00 59.53 110 LEU A O 1
ATOM 839 N N . GLN A 1 111 ? 3.323 -7.479 -17.036 1.00 51.44 111 GLN A N 1
ATOM 840 C CA . GLN A 1 111 ? 4.131 -8.644 -17.377 1.00 51.44 111 GLN A CA 1
ATOM 841 C C . GLN A 1 111 ? 5.077 -8.896 -16.198 1.00 51.44 111 GLN A C 1
ATOM 843 O O . GLN A 1 111 ? 6.195 -8.400 -16.146 1.00 51.44 111 GLN A O 1
ATOM 848 N N . TRP A 1 112 ? 4.534 -9.669 -15.254 1.00 58.91 112 TRP A N 1
ATOM 849 C CA . TRP A 1 112 ? 5.108 -10.323 -14.084 1.00 58.91 112 TRP A CA 1
ATOM 850 C C . TRP A 1 112 ? 5.706 -9.432 -12.974 1.00 58.91 112 TRP A C 1
ATOM 852 O O . TRP A 1 112 ? 6.717 -8.762 -13.126 1.00 58.91 112 TRP A O 1
ATOM 862 N N . LEU A 1 113 ? 5.154 -9.593 -11.759 1.00 54.09 113 LEU A N 1
ATOM 863 C CA . LEU A 1 113 ? 5.970 -9.680 -10.544 1.00 54.09 113 LEU A CA 1
ATOM 864 C C . LEU A 1 113 ? 6.915 -10.872 -10.777 1.00 54.09 113 LEU A C 1
ATOM 866 O O . LEU A 1 113 ? 6.404 -11.992 -10.883 1.00 54.09 113 LEU A O 1
ATOM 870 N N . PRO A 1 114 ? 8.237 -10.700 -10.953 1.00 52.50 114 PRO A N 1
ATOM 871 C CA . PRO A 1 114 ? 9.105 -11.830 -11.247 1.00 52.50 114 PRO A CA 1
ATOM 872 C C . PRO A 1 114 ? 8.916 -12.924 -10.210 1.00 52.50 114 PRO A C 1
ATOM 874 O O . PRO A 1 114 ? 9.032 -12.672 -9.011 1.00 52.50 114 PRO A O 1
ATOM 877 N N . ARG A 1 115 ? 8.703 -14.160 -10.676 1.00 45.94 115 ARG A N 1
ATOM 878 C CA . ARG A 1 115 ? 9.161 -15.315 -9.907 1.00 45.94 115 ARG A CA 1
ATOM 879 C C . ARG A 1 115 ? 10.661 -15.106 -9.763 1.00 45.94 115 ARG A C 1
ATOM 881 O O . ARG A 1 115 ? 11.370 -15.134 -10.766 1.00 45.94 115 ARG A O 1
ATOM 888 N N . ILE A 1 116 ? 11.119 -14.790 -8.556 1.00 46.50 116 ILE A N 1
ATOM 889 C CA . ILE A 1 116 ? 12.541 -14.620 -8.265 1.00 46.50 116 ILE A CA 1
ATOM 890 C C . ILE A 1 116 ? 13.197 -15.990 -8.469 1.00 46.50 116 ILE A C 1
ATOM 892 O O . ILE A 1 116 ? 13.273 -16.799 -7.552 1.00 46.50 116 ILE A O 1
ATOM 896 N N . LEU A 1 117 ? 13.622 -16.285 -9.694 1.00 40.22 117 LEU A N 1
ATOM 897 C CA . LEU A 1 117 ? 14.515 -17.392 -9.992 1.00 40.22 117 LEU A CA 1
ATOM 898 C C . LEU A 1 117 ? 15.924 -16.810 -10.020 1.00 40.22 117 LEU A C 1
ATOM 900 O O . LEU A 1 117 ? 16.379 -16.275 -11.027 1.00 40.22 117 LEU A O 1
ATOM 904 N N . GLY A 1 118 ? 16.581 -16.898 -8.867 1.00 35.56 118 GLY A N 1
ATOM 905 C CA . GLY A 1 118 ? 18.015 -16.683 -8.735 1.00 35.56 118 GLY A CA 1
ATOM 906 C C . GLY A 1 118 ? 18.440 -15.245 -8.440 1.00 35.56 118 GLY A C 1
ATOM 907 O O . GLY A 1 118 ? 18.107 -14.303 -9.151 1.00 35.56 118 GLY A O 1
ATOM 908 N N . SER A 1 119 ? 19.234 -15.141 -7.374 1.00 40.09 119 SER A N 1
ATOM 909 C CA . SER A 1 119 ? 20.268 -14.152 -7.038 1.00 40.09 119 SER A CA 1
ATOM 910 C C . SER A 1 119 ? 20.953 -13.456 -8.235 1.00 40.09 119 SER A C 1
ATOM 912 O O . SER A 1 119 ? 22.137 -13.663 -8.501 1.00 40.09 119 SER A O 1
ATOM 914 N N . SER A 1 120 ? 20.248 -12.601 -8.972 1.00 41.69 120 SER A N 1
ATOM 915 C CA . SER A 1 120 ? 20.870 -11.690 -9.932 1.00 41.69 120 SER A CA 1
ATOM 916 C C . SER A 1 120 ? 20.649 -10.255 -9.464 1.00 41.69 120 SER A C 1
ATOM 918 O O . SER A 1 120 ? 19.592 -9.674 -9.692 1.00 41.69 120 SER A O 1
ATOM 920 N N . GLU A 1 121 ? 21.671 -9.694 -8.811 1.00 45.41 121 GLU A N 1
ATOM 921 C CA . GLU A 1 121 ? 21.792 -8.276 -8.418 1.00 45.41 121 GLU A CA 1
ATOM 922 C C . GLU A 1 121 ? 21.790 -7.309 -9.607 1.00 45.41 121 GLU A C 1
ATOM 924 O O . GLU A 1 121 ? 21.698 -6.094 -9.442 1.00 45.41 121 GLU A O 1
ATOM 929 N N . LYS A 1 122 ? 21.870 -7.819 -10.836 1.00 43.03 122 LYS A N 1
ATOM 930 C CA . LYS A 1 122 ? 21.721 -6.978 -12.015 1.00 43.03 122 LYS A CA 1
ATOM 931 C C . LYS A 1 122 ? 20.238 -6.692 -12.174 1.00 43.03 122 LYS A C 1
ATOM 933 O O . LYS A 1 122 ? 19.493 -7.573 -12.595 1.00 43.03 122 LYS A O 1
ATOM 938 N N . LEU A 1 123 ? 19.842 -5.465 -11.826 1.00 49.47 123 LEU A N 1
ATOM 939 C CA . LEU A 1 123 ? 18.590 -4.795 -12.191 1.00 49.47 123 LEU A CA 1
ATOM 940 C C . LEU A 1 123 ? 18.304 -5.022 -13.685 1.00 49.47 123 LEU A C 1
ATOM 942 O O . LEU A 1 123 ? 18.614 -4.195 -14.541 1.00 49.47 123 LEU A O 1
ATOM 946 N N . LYS A 1 124 ? 17.766 -6.194 -14.027 1.00 43.78 124 LYS A N 1
ATOM 947 C CA . LYS A 1 124 ? 17.336 -6.505 -15.380 1.00 43.78 124 LYS A CA 1
ATOM 948 C C . LYS A 1 124 ? 16.114 -5.638 -15.605 1.00 43.78 124 LYS A C 1
ATOM 950 O O . LYS A 1 124 ? 15.057 -5.930 -15.053 1.00 43.78 124 LYS A O 1
ATOM 955 N N . ARG A 1 125 ? 16.310 -4.557 -16.369 1.00 46.78 125 ARG A N 1
ATOM 956 C CA . ARG A 1 125 ? 15.265 -3.828 -17.093 1.00 46.78 125 ARG A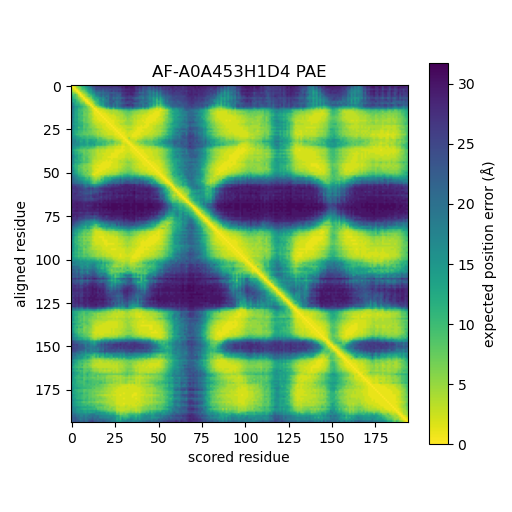 CA 1
ATOM 957 C C . ARG A 1 125 ? 14.180 -4.826 -17.488 1.00 46.78 125 ARG A C 1
ATOM 959 O O . ARG A 1 125 ? 14.413 -5.673 -18.353 1.00 46.78 125 ARG A O 1
ATOM 966 N N . THR A 1 126 ? 13.032 -4.773 -16.822 1.00 46.12 126 THR A N 1
ATOM 967 C CA . THR A 1 126 ? 11.860 -5.541 -17.234 1.00 46.12 126 THR A CA 1
ATOM 968 C C . THR A 1 126 ? 11.288 -4.810 -18.448 1.00 46.12 126 THR A C 1
ATOM 970 O O . THR A 1 126 ? 10.385 -3.992 -18.327 1.00 46.12 126 THR A O 1
ATOM 973 N N . GLY A 1 127 ? 11.919 -4.998 -19.610 1.00 50.88 127 GLY A N 1
ATOM 974 C CA . GLY A 1 127 ? 11.667 -4.188 -20.804 1.00 50.88 127 GLY A CA 1
ATOM 975 C C . GLY A 1 127 ? 12.272 -2.778 -20.725 1.00 50.88 127 GLY A C 1
ATOM 976 O O . GLY A 1 127 ? 12.684 -2.303 -19.670 1.00 50.88 127 GLY A O 1
ATOM 977 N N . ALA A 1 128 ? 12.364 -2.102 -21.870 1.00 54.84 128 ALA A N 1
ATOM 978 C CA . ALA A 1 128 ? 13.050 -0.815 -22.013 1.00 54.84 128 ALA A CA 1
ATOM 979 C C . ALA A 1 128 ? 12.374 0.373 -21.286 1.00 54.84 128 ALA A C 1
ATOM 981 O O . ALA A 1 128 ? 12.947 1.458 -21.280 1.00 54.84 128 ALA A O 1
ATOM 982 N N . LEU A 1 129 ? 11.192 0.184 -20.679 1.00 66.44 129 LEU A N 1
ATOM 983 C CA . LEU A 1 129 ? 10.312 1.278 -20.237 1.00 66.44 129 LEU A CA 1
ATOM 984 C C . LEU A 1 129 ? 9.841 1.196 -18.772 1.00 66.44 129 LEU A C 1
ATOM 986 O O . LEU A 1 129 ? 9.215 2.141 -18.303 1.00 66.44 129 LEU A O 1
ATOM 990 N N . LEU A 1 130 ? 10.114 0.107 -18.040 1.00 76.81 130 LEU A N 1
ATOM 991 C CA . LEU A 1 130 ? 9.714 -0.025 -16.632 1.00 76.81 130 LEU A CA 1
ATOM 992 C C . LEU A 1 130 ? 10.932 -0.032 -15.716 1.00 76.81 130 LEU A C 1
ATOM 994 O O . LEU A 1 130 ? 11.734 -0.969 -15.705 1.00 76.81 130 LEU A O 1
ATOM 998 N N . GLU A 1 131 ? 11.043 1.010 -14.903 1.00 81.69 131 GLU A N 1
ATOM 999 C CA . GLU A 1 131 ? 12.157 1.187 -13.980 1.00 81.69 131 GLU A CA 1
ATOM 1000 C C . GLU A 1 131 ? 11.715 0.800 -12.564 1.00 81.69 131 GLU A C 1
ATOM 1002 O O . GLU A 1 131 ? 10.894 1.484 -11.949 1.00 81.69 131 GLU A O 1
ATOM 1007 N N . ARG A 1 132 ? 12.243 -0.313 -12.035 1.00 83.88 132 ARG A N 1
ATOM 1008 C CA . ARG A 1 132 ? 11.931 -0.796 -10.677 1.00 83.88 132 ARG A CA 1
ATOM 1009 C C . ARG A 1 132 ? 12.413 0.196 -9.615 1.00 83.88 132 ARG A C 1
ATOM 1011 O O . ARG A 1 132 ? 13.503 0.745 -9.741 1.00 83.88 132 ARG A O 1
ATOM 1018 N N . VAL A 1 133 ? 11.616 0.369 -8.558 1.00 87.12 133 VAL A N 1
ATOM 1019 C CA . VAL A 1 133 ? 11.911 1.268 -7.425 1.00 87.12 133 VAL A CA 1
ATOM 1020 C C . VAL A 1 133 ? 12.456 0.508 -6.208 1.00 87.12 133 VAL A C 1
ATOM 1022 O O . VAL A 1 133 ? 13.383 0.975 -5.552 1.00 87.12 133 VAL A O 1
ATOM 1025 N N . PHE A 1 134 ? 11.908 -0.672 -5.900 1.00 87.94 134 PHE A N 1
ATOM 1026 C CA . PHE A 1 134 ? 12.375 -1.536 -4.808 1.00 87.94 134 PHE A CA 1
ATOM 1027 C C . PHE A 1 134 ? 12.183 -3.021 -5.132 1.00 87.94 134 PHE A C 1
ATOM 1029 O O . PHE A 1 134 ? 11.358 -3.392 -5.972 1.00 87.94 134 PHE A O 1
ATOM 1036 N N . MET A 1 135 ? 12.964 -3.876 -4.466 1.00 83.88 135 MET A N 1
ATOM 1037 C CA . MET A 1 135 ? 12.815 -5.333 -4.540 1.00 83.88 135 MET A CA 1
ATOM 1038 C C . MET A 1 135 ? 11.489 -5.789 -3.917 1.00 83.88 135 MET A C 1
ATOM 1040 O O . MET A 1 135 ? 10.999 -5.118 -3.011 1.00 83.88 135 MET A O 1
ATOM 1044 N N . PRO A 1 136 ? 10.919 -6.927 -4.360 1.00 87.31 136 PRO A N 1
ATOM 1045 C CA . PRO A 1 136 ? 9.638 -7.403 -3.850 1.00 87.31 136 PRO A CA 1
ATOM 1046 C C . PRO A 1 136 ? 9.630 -7.485 -2.319 1.00 87.31 136 PRO A C 1
ATOM 1048 O O . PRO A 1 136 ? 10.503 -8.127 -1.735 1.00 87.31 136 PRO A O 1
ATOM 1051 N N . CYS A 1 137 ? 8.662 -6.838 -1.672 1.00 89.38 137 CYS A N 1
ATOM 1052 C CA . CYS A 1 137 ? 8.586 -6.764 -0.213 1.00 89.38 137 CYS A CA 1
ATOM 1053 C C . CYS A 1 137 ? 7.167 -7.011 0.310 1.00 89.38 137 CYS A C 1
ATOM 1055 O O . CYS A 1 137 ? 6.194 -7.067 -0.439 1.00 89.38 137 CYS A O 1
ATOM 1057 N N . GLN A 1 138 ? 7.030 -7.180 1.623 1.00 91.94 138 GLN A N 1
ATOM 1058 C CA . GLN A 1 138 ? 5.716 -7.191 2.263 1.00 91.94 138 GLN A CA 1
ATOM 1059 C C . GLN A 1 138 ? 5.348 -5.776 2.694 1.00 91.94 138 GLN A C 1
ATOM 1061 O O . GLN A 1 138 ? 6.213 -5.000 3.105 1.00 91.94 138 GLN A O 1
ATOM 1066 N N . MET A 1 139 ? 4.061 -5.451 2.633 1.00 94.81 139 MET A N 1
ATOM 1067 C CA . MET A 1 139 ? 3.541 -4.197 3.167 1.00 94.81 139 MET A CA 1
ATOM 1068 C C . MET A 1 139 ? 2.353 -4.462 4.078 1.00 94.81 139 MET A C 1
ATOM 1070 O O . MET A 1 139 ? 1.466 -5.255 3.758 1.00 94.81 139 MET A O 1
ATOM 1074 N N . TYR A 1 140 ? 2.340 -3.768 5.206 1.00 94.50 140 TYR A N 1
ATOM 1075 C CA . TYR A 1 140 ? 1.261 -3.771 6.172 1.00 94.50 140 TYR A CA 1
ATOM 1076 C C . TYR A 1 140 ? 0.794 -2.348 6.421 1.00 94.50 140 TYR A C 1
ATOM 1078 O O . TYR A 1 140 ? 1.578 -1.482 6.806 1.00 94.50 140 TYR A O 1
ATOM 1086 N N . PHE A 1 141 ? -0.498 -2.132 6.228 1.00 93.94 141 PHE A N 1
ATOM 1087 C CA . PHE A 1 141 ? -1.174 -0.889 6.547 1.00 93.94 141 PHE A CA 1
ATOM 1088 C C . PHE A 1 141 ? -2.211 -1.168 7.618 1.00 93.94 141 PHE A C 1
ATOM 1090 O O . PHE A 1 141 ? -2.954 -2.148 7.538 1.00 93.94 141 PHE A O 1
ATOM 1097 N N . ARG A 1 142 ? -2.292 -0.284 8.603 1.00 92.12 142 ARG A N 1
ATOM 1098 C CA . ARG A 1 142 ? -3.337 -0.327 9.613 1.00 92.12 142 ARG A CA 1
ATOM 1099 C C . ARG A 1 142 ? -3.851 1.063 9.909 1.00 92.12 142 ARG A C 1
ATOM 1101 O O . ARG A 1 142 ? -3.085 1.934 10.305 1.00 92.12 142 ARG A O 1
ATOM 1108 N N . TYR A 1 143 ? -5.153 1.236 9.773 1.00 92.06 143 TYR A N 1
ATOM 1109 C CA . TYR A 1 143 ? -5.868 2.423 10.189 1.00 92.06 143 TYR A CA 1
ATOM 1110 C C . TYR A 1 143 ? -6.744 2.095 11.394 1.00 92.06 143 TYR A C 1
ATOM 1112 O O . TYR A 1 143 ? -7.696 1.321 11.298 1.00 92.06 143 TYR A O 1
ATOM 1120 N N . THR A 1 144 ? -6.440 2.712 12.528 1.00 89.25 144 THR A N 1
ATOM 1121 C CA . THR A 1 144 ? -7.201 2.580 13.766 1.00 89.25 144 THR A CA 1
ATOM 1122 C C . THR A 1 144 ? -7.936 3.874 14.065 1.00 89.25 144 THR A C 1
ATOM 1124 O O . THR A 1 144 ? -7.408 4.983 13.962 1.00 89.25 144 THR A O 1
ATOM 1127 N N . ARG A 1 145 ? -9.199 3.739 14.459 1.00 89.06 145 ARG A N 1
ATOM 1128 C CA . ARG A 1 145 ? -10.039 4.850 14.890 1.00 89.06 145 ARG A CA 1
ATOM 1129 C C . ARG A 1 145 ? -10.642 4.527 16.242 1.00 89.06 145 ARG A C 1
ATOM 1131 O O . ARG A 1 145 ? -11.481 3.636 16.367 1.00 89.06 145 ARG A O 1
ATOM 1138 N N . HIS A 1 146 ? -10.249 5.297 17.240 1.00 83.56 146 HIS A N 1
ATOM 1139 C CA . HIS A 1 146 ? -10.743 5.196 18.600 1.00 83.56 146 HIS A CA 1
ATOM 1140 C C . HIS A 1 146 ? -11.875 6.202 18.814 1.00 83.56 146 HIS A C 1
ATOM 1142 O O . HIS A 1 146 ? -11.782 7.373 18.442 1.00 83.56 146 HIS A O 1
ATOM 1148 N N . LYS A 1 147 ? -12.972 5.725 19.391 1.00 78.19 147 LYS A N 1
ATOM 1149 C CA . LYS A 1 147 ? -14.095 6.505 19.907 1.00 78.19 147 LYS A CA 1
ATOM 1150 C C . LYS A 1 147 ? -14.210 6.176 21.391 1.00 78.19 147 LYS A C 1
ATOM 1152 O O . LYS A 1 147 ? -14.501 5.034 21.727 1.00 78.19 147 LYS A O 1
ATOM 1157 N N . GLY A 1 148 ? -13.997 7.164 22.245 1.00 64.50 148 GLY A N 1
ATOM 1158 C CA . GLY A 1 148 ? -14.239 7.065 23.680 1.00 64.50 148 GLY A CA 1
ATOM 1159 C C . GLY A 1 148 ? -14.928 8.334 24.162 1.00 64.50 148 GLY A C 1
ATOM 1160 O O . GLY A 1 148 ? -14.683 9.401 23.600 1.00 64.50 148 GLY A O 1
ATOM 1161 N N . GLY A 1 149 ? -15.801 8.204 25.156 1.00 59.88 149 GLY A N 1
ATOM 1162 C CA . GLY A 1 149 ? -16.464 9.329 25.817 1.00 59.88 149 GLY A CA 1
ATOM 1163 C C . GLY A 1 149 ? -17.857 8.963 26.325 1.00 59.88 149 GLY A C 1
ATOM 1164 O O . GLY A 1 149 ? -18.583 8.224 25.658 1.00 59.88 149 GLY A O 1
ATOM 1165 N N . THR A 1 150 ? -18.216 9.472 27.501 1.00 54.28 150 THR A N 1
ATOM 1166 C CA . THR A 1 150 ? -19.604 9.579 27.976 1.00 54.28 150 THR A CA 1
ATOM 1167 C C . THR A 1 150 ? -20.262 10.810 27.339 1.00 54.28 150 THR A C 1
ATOM 1169 O O . THR A 1 150 ? -19.576 11.613 26.701 1.00 54.28 150 THR A O 1
ATOM 1172 N N . ALA A 1 151 ? -21.583 10.979 27.480 1.00 55.06 151 ALA A N 1
ATOM 1173 C CA . ALA A 1 151 ? -22.293 12.156 26.957 1.00 55.06 151 ALA A CA 1
ATOM 1174 C C . ALA A 1 151 ? -21.665 13.494 27.419 1.00 55.06 151 ALA A C 1
ATOM 1176 O O . ALA A 1 151 ? -21.687 14.467 26.663 1.00 55.06 151 ALA A O 1
ATOM 1177 N N . ASP A 1 152 ? -21.016 13.488 28.588 1.00 52.59 152 ASP A N 1
ATOM 1178 C CA . ASP A 1 152 ? -20.434 14.667 29.237 1.00 52.59 152 ASP A CA 1
ATOM 1179 C C . ASP A 1 152 ? -18.950 14.914 28.902 1.00 52.59 152 ASP A C 1
ATOM 1181 O O . ASP A 1 152 ? -18.455 16.029 29.060 1.00 52.59 152 ASP A O 1
ATOM 1185 N N . LEU A 1 153 ? -18.227 13.920 28.368 1.00 54.03 153 LEU A N 1
ATOM 1186 C CA . LEU A 1 153 ? -16.805 14.031 28.012 1.00 54.03 153 LEU A CA 1
ATOM 1187 C C . LEU A 1 153 ? -16.594 13.672 26.536 1.00 54.03 153 LEU A C 1
ATOM 1189 O O . LEU A 1 153 ? -16.209 12.556 26.180 1.00 54.03 153 LEU A O 1
ATOM 1193 N N . LYS A 1 154 ? -16.828 14.647 25.648 1.00 57.00 154 LYS A N 1
ATOM 1194 C CA . LYS A 1 154 ? -16.531 14.538 24.208 1.00 57.00 154 LYS A CA 1
ATOM 1195 C C . LYS A 1 154 ? -15.017 14.506 23.967 1.00 57.00 154 LYS A C 1
ATOM 1197 O O . LYS A 1 154 ? -14.410 15.518 23.622 1.00 57.00 154 LYS A O 1
ATOM 1202 N N . VAL A 1 155 ? -14.392 13.339 24.100 1.00 63.50 155 VAL A N 1
ATOM 1203 C CA . VAL A 1 155 ? -12.982 13.165 23.726 1.00 63.50 155 VAL A CA 1
ATOM 1204 C C . VAL A 1 155 ? -12.865 13.132 22.200 1.00 63.50 155 VAL A C 1
ATOM 1206 O O . VAL A 1 155 ? -13.598 12.417 21.507 1.00 63.50 155 VAL A O 1
ATOM 1209 N N . LYS A 1 156 ? -11.935 13.922 21.647 1.00 68.81 156 LYS A N 1
ATOM 1210 C CA . LYS A 1 156 ? -11.653 13.931 20.206 1.00 68.81 156 LYS A CA 1
ATOM 1211 C C . LYS A 1 156 ? -11.260 12.512 19.760 1.00 68.81 156 LYS A C 1
ATOM 1213 O O . LYS A 1 156 ? -10.335 11.943 20.336 1.00 68.81 156 LYS A O 1
ATOM 1218 N N . PRO A 1 157 ? -11.911 11.938 18.728 1.00 71.75 157 PRO A N 1
ATOM 1219 C CA . PRO A 1 157 ? -11.570 10.607 18.244 1.00 71.75 157 PRO A CA 1
ATOM 1220 C C . PRO A 1 157 ? -10.102 10.539 17.818 1.00 71.75 157 PRO A C 1
ATOM 1222 O O . PRO A 1 157 ? -9.692 11.268 16.909 1.00 71.75 157 PRO A O 1
ATOM 1225 N N . LEU A 1 158 ? -9.327 9.650 18.440 1.00 82.00 158 LEU A N 1
ATOM 1226 C CA . LEU A 1 158 ? -7.948 9.401 18.038 1.00 82.00 158 LEU A CA 1
ATOM 1227 C C . LEU A 1 158 ? -7.952 8.548 16.767 1.00 82.00 158 LEU A C 1
ATOM 1229 O O . LEU A 1 158 ? -8.551 7.471 16.721 1.00 82.00 158 LEU A O 1
ATOM 1233 N N . LYS A 1 159 ? -7.299 9.052 15.725 1.00 88.19 159 LYS A N 1
ATOM 1234 C CA . LYS A 1 159 ? -7.048 8.334 14.476 1.00 88.19 159 LYS A CA 1
ATOM 1235 C C . LYS A 1 159 ? -5.558 8.044 14.406 1.00 88.19 159 LYS A C 1
ATOM 1237 O O . LYS A 1 159 ? -4.763 8.956 14.605 1.00 88.19 159 LYS A O 1
ATOM 1242 N N . GLU A 1 160 ? -5.196 6.812 14.101 1.00 89.06 160 GLU A N 1
ATOM 1243 C CA . GLU A 1 160 ? -3.810 6.395 13.944 1.00 89.06 160 GLU A CA 1
ATOM 1244 C C . GLU A 1 160 ? -3.672 5.611 12.635 1.00 89.06 160 GLU A C 1
ATOM 1246 O O . GLU A 1 160 ? -4.506 4.773 12.293 1.00 89.06 160 GLU A O 1
ATOM 1251 N N . LEU A 1 161 ? -2.618 5.922 11.884 1.00 89.38 161 LEU A N 1
ATOM 1252 C CA . LEU A 1 161 ? -2.219 5.196 10.687 1.00 89.38 161 LEU A CA 1
ATOM 1253 C C . LEU A 1 161 ? -0.835 4.607 10.947 1.00 89.38 161 LEU A C 1
ATOM 1255 O O . LEU A 1 161 ? 0.100 5.337 11.270 1.00 89.38 161 LEU A O 1
ATOM 1259 N N . ARG A 1 162 ? -0.702 3.291 10.803 1.00 89.94 162 ARG A N 1
ATOM 1260 C CA . ARG A 1 162 ? 0.578 2.584 10.850 1.00 89.94 162 ARG A CA 1
ATOM 1261 C C . ARG A 1 162 ? 0.867 1.981 9.489 1.00 89.94 162 ARG A C 1
ATOM 1263 O O . ARG A 1 162 ? 0.015 1.310 8.912 1.00 89.94 162 ARG A O 1
ATOM 1270 N N . PHE A 1 163 ? 2.089 2.183 9.023 1.00 91.88 163 PHE A N 1
ATOM 1271 C CA . PHE A 1 163 ? 2.631 1.529 7.844 1.00 91.88 163 PHE A CA 1
ATOM 1272 C C . PHE A 1 163 ? 3.913 0.799 8.231 1.00 91.88 163 PHE A C 1
ATOM 1274 O O . PHE A 1 163 ? 4.748 1.343 8.953 1.00 91.88 163 PHE A O 1
ATOM 1281 N N . ASN A 1 164 ? 4.057 -0.438 7.772 1.00 91.19 164 ASN A N 1
ATOM 1282 C CA . ASN A 1 164 ? 5.260 -1.228 7.970 1.00 91.19 164 ASN A CA 1
ATOM 1283 C C . ASN A 1 164 ? 5.608 -1.975 6.679 1.00 91.19 164 ASN A C 1
ATOM 1285 O O . ASN A 1 164 ? 4.753 -2.629 6.082 1.00 91.19 164 ASN A O 1
ATOM 1289 N N . SER A 1 165 ? 6.869 -1.888 6.265 1.00 92.31 165 SER A N 1
ATOM 1290 C CA . SER A 1 165 ? 7.422 -2.697 5.184 1.00 92.31 165 SER A CA 1
ATOM 1291 C C . SER A 1 165 ? 8.815 -3.174 5.597 1.00 92.31 165 SER A C 1
ATOM 1293 O O . SER A 1 165 ? 9.773 -2.400 5.543 1.00 92.31 165 SER A O 1
ATOM 1295 N N . PRO A 1 166 ? 8.945 -4.413 6.100 1.00 87.75 166 PRO A N 1
ATOM 1296 C CA . PRO A 1 166 ? 10.211 -4.892 6.631 1.00 87.75 166 PRO A CA 1
ATOM 1297 C C . PRO A 1 166 ? 11.233 -5.075 5.506 1.00 87.75 166 PRO A C 1
ATOM 1299 O O . PRO A 1 166 ? 10.912 -5.621 4.451 1.00 87.75 166 PRO A O 1
ATOM 1302 N N . ASN A 1 167 ? 12.475 -4.657 5.765 1.00 84.06 167 ASN A N 1
ATOM 1303 C CA . ASN A 1 167 ? 13.612 -4.765 4.842 1.00 84.06 167 ASN A CA 1
ATOM 1304 C C . ASN A 1 167 ? 13.389 -4.083 3.481 1.00 84.06 167 ASN A C 1
ATOM 1306 O O . ASN A 1 167 ? 13.979 -4.490 2.480 1.00 84.06 167 ASN A O 1
ATOM 1310 N N . ILE A 1 168 ? 12.541 -3.050 3.424 1.00 88.12 168 ILE A N 1
ATOM 1311 C CA . ILE A 1 168 ? 12.407 -2.258 2.206 1.00 88.12 168 ILE A CA 1
ATOM 1312 C C . ILE A 1 168 ? 13.681 -1.442 1.983 1.00 88.12 168 ILE A C 1
ATOM 1314 O O . ILE A 1 168 ? 14.151 -0.716 2.855 1.00 88.12 168 ILE A O 1
ATOM 1318 N N . THR A 1 169 ? 14.254 -1.573 0.794 1.00 86.19 169 THR A N 1
ATOM 1319 C CA . THR A 1 169 ? 15.320 -0.703 0.302 1.00 86.19 169 THR A CA 1
ATOM 1320 C C . THR A 1 169 ? 14.920 -0.269 -1.094 1.00 86.19 169 THR A C 1
ATOM 1322 O O . THR A 1 169 ? 14.688 -1.106 -1.970 1.00 86.19 169 THR A O 1
ATOM 1325 N N . ALA A 1 170 ? 14.781 1.041 -1.272 1.00 87.44 170 ALA A N 1
ATOM 1326 C CA . ALA A 1 170 ? 14.457 1.647 -2.548 1.00 87.44 170 ALA A CA 1
ATOM 1327 C C . ALA A 1 170 ? 15.697 2.348 -3.099 1.00 87.44 170 ALA A C 1
ATOM 1329 O O . ALA A 1 170 ? 16.377 3.083 -2.383 1.00 87.44 170 ALA A O 1
ATOM 1330 N N . THR A 1 171 ? 15.980 2.133 -4.375 1.00 83.25 171 THR A N 1
ATOM 1331 C CA . THR A 1 171 ? 17.042 2.833 -5.098 1.00 83.25 171 THR A CA 1
ATOM 1332 C C . THR A 1 171 ? 16.436 3.332 -6.389 1.00 83.25 171 THR A C 1
ATOM 1334 O O . THR A 1 171 ? 15.806 2.566 -7.115 1.00 83.25 171 THR A O 1
ATOM 1337 N N . MET A 1 172 ? 16.575 4.628 -6.638 1.00 85.69 172 MET A N 1
ATOM 1338 C CA . MET A 1 172 ? 15.851 5.294 -7.707 1.00 85.69 172 MET A CA 1
ATOM 1339 C C . MET A 1 172 ? 16.709 6.367 -8.373 1.00 85.69 172 MET A C 1
ATOM 1341 O O . MET A 1 172 ? 17.545 6.996 -7.725 1.00 85.69 172 MET A O 1
ATOM 1345 N N . THR A 1 173 ? 16.500 6.572 -9.669 1.00 88.44 173 THR A N 1
ATOM 1346 C CA . THR A 1 173 ? 17.066 7.694 -10.421 1.00 88.44 173 THR A CA 1
ATOM 1347 C C . THR A 1 173 ? 16.373 9.001 -10.032 1.00 88.44 173 THR A C 1
ATOM 1349 O O . THR A 1 173 ? 15.269 8.996 -9.480 1.00 88.44 173 THR A O 1
ATOM 1352 N N . SER A 1 174 ? 16.976 10.143 -10.376 1.00 89.38 174 SER A N 1
ATOM 1353 C CA . SER A 1 174 ? 16.363 11.460 -10.154 1.00 89.38 174 SER A CA 1
ATOM 1354 C C . SER A 1 174 ? 14.967 11.560 -10.773 1.00 89.38 174 SER A C 1
ATOM 1356 O O . SER A 1 174 ? 14.059 12.094 -10.145 1.00 89.38 174 SER A O 1
ATOM 1358 N N . ARG A 1 175 ? 14.763 10.983 -11.966 1.00 86.88 175 ARG A N 1
ATOM 1359 C CA . ARG A 1 175 ? 13.450 10.954 -12.626 1.00 86.88 175 ARG A CA 1
ATOM 1360 C C . ARG A 1 175 ? 12.432 10.142 -1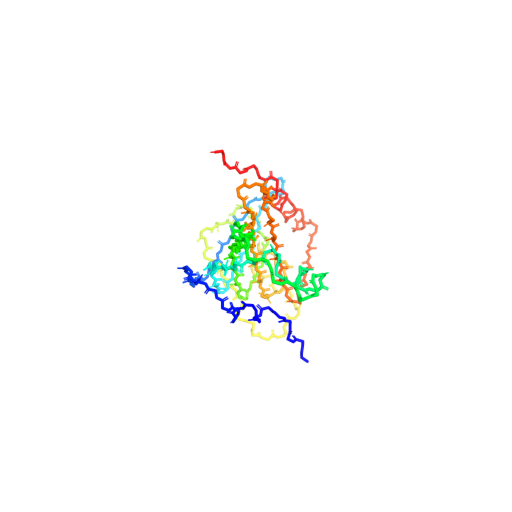1.826 1.00 86.88 175 ARG A C 1
ATOM 1362 O O . ARG A 1 175 ? 11.329 10.620 -11.583 1.00 86.88 175 ARG A O 1
ATOM 1369 N N . GLN A 1 176 ? 12.797 8.932 -11.401 1.00 88.06 176 GLN A N 1
ATOM 1370 C CA . GLN A 1 176 ? 11.913 8.075 -10.608 1.00 88.06 176 GLN A CA 1
ATOM 1371 C C . GLN A 1 176 ? 11.520 8.732 -9.278 1.00 88.06 176 GLN A C 1
ATOM 1373 O O . GLN A 1 176 ? 10.364 8.643 -8.866 1.00 88.06 176 GLN A O 1
ATOM 1378 N N . PHE A 1 177 ? 12.469 9.418 -8.635 1.00 91.00 177 PHE A N 1
ATOM 1379 C CA . PHE A 1 177 ? 12.221 10.169 -7.409 1.00 91.00 177 PHE A CA 1
ATOM 1380 C C . PHE A 1 177 ? 11.209 11.298 -7.618 1.00 91.00 177 PHE A C 1
ATOM 1382 O O . PHE A 1 177 ? 10.272 11.402 -6.834 1.00 91.00 177 PHE A O 1
ATOM 1389 N N . GLN A 1 178 ? 11.353 12.095 -8.682 1.00 92.25 178 GLN A N 1
ATOM 1390 C CA . GLN A 1 178 ? 10.425 13.193 -8.984 1.00 92.25 178 GLN A CA 1
ATOM 1391 C C . GLN A 1 178 ? 8.997 12.689 -9.230 1.00 92.25 178 GLN A C 1
ATOM 1393 O O . GLN A 1 178 ? 8.062 13.195 -8.619 1.00 92.25 178 GLN A O 1
ATOM 1398 N N . VAL A 1 179 ? 8.831 11.633 -10.037 1.00 91.19 179 VAL A N 1
ATOM 1399 C CA . VAL A 1 179 ? 7.514 11.008 -10.280 1.00 91.19 179 VAL A CA 1
ATOM 1400 C C . VAL A 1 179 ? 6.888 10.505 -8.979 1.00 91.19 179 VAL A C 1
ATOM 1402 O O . VAL A 1 179 ? 5.705 10.718 -8.733 1.00 91.19 179 VAL A O 1
ATOM 1405 N N . MET A 1 180 ? 7.672 9.831 -8.136 1.00 91.19 180 MET A N 1
ATOM 1406 C CA . MET A 1 180 ? 7.188 9.301 -6.862 1.00 91.19 180 MET A CA 1
ATOM 1407 C C . MET A 1 180 ? 6.807 10.424 -5.886 1.00 91.19 180 MET A C 1
ATOM 1409 O O . MET A 1 180 ? 5.757 10.343 -5.250 1.00 91.19 180 MET A O 1
ATOM 1413 N N . LEU A 1 181 ? 7.622 11.477 -5.792 1.00 91.75 181 LEU A N 1
ATOM 1414 C CA . LEU A 1 181 ? 7.378 12.617 -4.911 1.00 91.75 181 LEU A CA 1
ATOM 1415 C C . LEU A 1 181 ? 6.115 13.387 -5.307 1.00 91.75 181 LEU A C 1
ATOM 1417 O O . LEU A 1 181 ? 5.321 13.726 -4.430 1.00 91.75 181 LEU A O 1
ATOM 1421 N N . ASP A 1 182 ? 5.916 13.627 -6.601 1.00 91.38 182 ASP A N 1
ATOM 1422 C CA . ASP A 1 182 ? 4.712 14.278 -7.119 1.00 91.38 182 ASP A CA 1
ATOM 1423 C C . ASP A 1 182 ? 3.459 13.447 -6.794 1.00 91.38 182 ASP A C 1
ATOM 1425 O O . ASP A 1 182 ? 2.533 13.920 -6.136 1.00 91.38 182 ASP A O 1
ATOM 1429 N N . VAL A 1 183 ? 3.487 12.145 -7.100 1.00 90.50 183 VAL A N 1
ATOM 1430 C CA . VAL A 1 183 ? 2.394 11.218 -6.764 1.00 90.50 183 VAL A CA 1
ATOM 1431 C C . VAL A 1 183 ? 2.069 11.216 -5.267 1.00 90.50 183 VAL A C 1
ATOM 1433 O O . VAL A 1 183 ? 0.896 11.271 -4.891 1.00 90.50 183 VAL A O 1
ATOM 1436 N N . LEU A 1 184 ? 3.077 11.145 -4.392 1.00 88.56 184 LEU A N 1
ATOM 1437 C CA . LEU A 1 184 ? 2.844 11.166 -2.946 1.00 88.56 184 LEU A CA 1
ATOM 1438 C C . LEU A 1 184 ? 2.289 12.509 -2.477 1.00 88.56 184 LEU A C 1
ATOM 1440 O O . LEU A 1 184 ? 1.404 12.523 -1.623 1.00 88.56 184 LEU A O 1
ATOM 1444 N N . SER A 1 185 ? 2.778 13.617 -3.029 1.00 88.31 185 SER A N 1
ATOM 1445 C CA . SER A 1 185 ? 2.286 14.956 -2.700 1.00 88.31 185 SER A CA 1
ATOM 1446 C C . SER A 1 185 ? 0.811 15.079 -3.069 1.00 88.31 185 SER A C 1
ATOM 1448 O O . SER A 1 185 ? -0.007 15.444 -2.222 1.00 88.31 185 SER A O 1
ATOM 1450 N N . ASN A 1 186 ? 0.441 14.645 -4.272 1.00 86.44 186 ASN A N 1
ATOM 1451 C CA . ASN A 1 186 ? -0.943 14.671 -4.729 1.00 86.44 186 ASN A CA 1
ATOM 1452 C C . ASN A 1 186 ? -1.840 13.766 -3.884 1.00 86.44 186 ASN A C 1
ATOM 1454 O O . ASN A 1 186 ? -2.934 14.176 -3.517 1.00 86.44 186 ASN A O 1
ATOM 1458 N N . LEU A 1 187 ? -1.380 12.579 -3.478 1.00 84.38 187 LEU A N 1
ATOM 1459 C CA . LEU A 1 187 ? -2.164 11.693 -2.609 1.00 84.38 187 LEU A CA 1
ATOM 1460 C C . LEU A 1 187 ? -2.329 12.220 -1.178 1.00 84.38 187 LEU A C 1
ATOM 1462 O O . LEU A 1 187 ? -3.399 12.062 -0.589 1.00 84.38 187 LEU A O 1
ATOM 1466 N N . LEU A 1 188 ? -1.283 12.810 -0.596 1.00 81.12 188 LEU A N 1
ATOM 1467 C CA . LEU A 1 188 ? -1.299 13.284 0.791 1.00 81.12 188 LEU A CA 1
ATOM 1468 C C . LEU A 1 188 ? -2.034 14.616 0.947 1.00 81.12 188 LEU A C 1
ATOM 1470 O O . LEU A 1 188 ? -2.676 14.841 1.974 1.00 81.12 188 LEU A O 1
ATOM 1474 N N . PHE A 1 189 ? -1.953 15.482 -0.062 1.00 80.25 189 PHE A N 1
ATOM 1475 C CA . PHE A 1 189 ? -2.608 16.790 -0.071 1.00 80.25 189 PHE A CA 1
ATOM 1476 C C . PHE A 1 189 ? -3.908 16.813 -0.884 1.00 80.25 189 PHE A C 1
ATOM 1478 O O . PHE A 1 189 ? -4.572 17.853 -0.932 1.00 80.25 189 PHE A O 1
ATOM 1485 N N . ALA A 1 190 ? -4.317 15.677 -1.464 1.00 75.12 190 ALA A N 1
ATOM 1486 C CA . ALA A 1 190 ? -5.614 15.534 -2.110 1.00 75.12 190 ALA A CA 1
ATOM 1487 C C . ALA A 1 190 ? -6.726 15.966 -1.153 1.00 75.12 190 ALA A C 1
ATOM 1489 O O . ALA A 1 190 ? -6.887 15.450 -0.041 1.00 75.12 190 ALA A O 1
ATOM 1490 N N . ARG A 1 191 ? -7.543 16.914 -1.612 1.00 67.56 191 ARG A N 1
ATOM 1491 C CA . ARG A 1 191 ? -8.775 17.266 -0.912 1.00 67.56 191 ARG A CA 1
ATOM 1492 C C . ARG A 1 191 ? -9.732 16.088 -1.040 1.00 67.56 191 ARG A C 1
ATOM 1494 O O . ARG A 1 191 ? -10.028 15.653 -2.149 1.00 67.56 191 ARG A O 1
ATOM 1501 N N . LEU A 1 192 ? -10.227 15.589 0.092 1.00 60.38 192 LEU A N 1
ATOM 1502 C CA . LEU A 1 192 ? -11.304 14.604 0.074 1.00 60.38 192 LEU A CA 1
ATOM 1503 C C . LEU A 1 192 ? -12.510 15.208 -0.666 1.00 60.38 192 LEU A C 1
ATOM 1505 O O . LEU A 1 192 ? -12.816 16.386 -0.436 1.00 60.38 192 LEU A O 1
ATOM 1509 N N . PRO A 1 193 ? -13.181 14.442 -1.544 1.00 57.06 193 PRO A N 1
ATOM 1510 C CA . PRO A 1 193 ? -14.412 14.904 -2.169 1.00 57.06 193 PRO A CA 1
ATOM 1511 C C . PRO A 1 193 ? -15.418 15.294 -1.076 1.00 57.06 193 PRO A C 1
ATOM 1513 O O . PRO A 1 193 ? -15.506 14.625 -0.042 1.00 57.06 193 PRO A O 1
ATOM 1516 N N . LYS A 1 194 ? -16.089 16.432 -1.287 1.00 43.28 194 LYS A N 1
ATOM 1517 C CA . LYS A 1 194 ? -17.100 16.975 -0.372 1.00 43.28 194 LYS A CA 1
ATOM 1518 C C . LYS A 1 194 ? -18.378 16.150 -0.405 1.00 43.28 194 LYS A C 1
ATOM 1520 O O . LYS A 1 194 ? -18.744 15.707 -1.514 1.00 43.28 194 LYS A O 1
#

Radius of gyration: 24.13 Å; Cα contacts (8 Å, |Δi|>4): 331; chains: 1; bounding box: 48×35×78 Å